Protein AF-A0A9Q9AQP6-F1 (afdb_monomer_lite)

Organism: NCBI:txid215465

Structure (mmCIF, N/CA/C/O backbone):
data_AF-A0A9Q9AQP6-F1
#
_entry.id   AF-A0A9Q9AQP6-F1
#
loop_
_atom_site.group_PDB
_atom_site.id
_atom_site.type_symbol
_atom_site.label_atom_id
_atom_site.label_alt_id
_atom_site.label_comp_id
_atom_site.label_asym_id
_atom_site.label_entity_id
_atom_site.label_seq_id
_atom_site.pdbx_PDB_ins_code
_atom_site.Cartn_x
_atom_site.Cartn_y
_atom_site.Cartn_z
_atom_site.occupancy
_atom_site.B_iso_or_equiv
_atom_site.auth_seq_id
_atom_site.auth_comp_id
_atom_site.auth_asym_id
_atom_site.auth_atom_id
_atom_site.pdbx_PDB_model_num
ATOM 1 N N . MET A 1 1 ? -49.540 11.304 -7.177 1.00 52.66 1 MET A N 1
ATOM 2 C CA . MET A 1 1 ? -48.610 10.583 -8.072 1.00 52.66 1 MET A CA 1
ATOM 3 C C . MET A 1 1 ? -47.293 10.446 -7.318 1.00 52.66 1 MET A C 1
ATOM 5 O O . MET A 1 1 ? -46.463 11.329 -7.439 1.00 52.66 1 MET A O 1
ATOM 9 N N . GLU A 1 2 ? -47.146 9.414 -6.481 1.00 51.09 2 GLU A N 1
ATOM 10 C CA . GLU A 1 2 ? -45.964 9.183 -5.613 1.00 51.09 2 GLU A CA 1
ATOM 11 C C . GLU A 1 2 ? -45.393 7.750 -5.758 1.00 51.09 2 GLU A C 1
ATOM 13 O O . GLU A 1 2 ? -44.645 7.280 -4.914 1.00 51.09 2 GLU A O 1
ATOM 18 N N . GLU A 1 3 ? -45.710 7.024 -6.837 1.00 56.78 3 GLU A N 1
ATOM 19 C CA . GLU A 1 3 ? -45.298 5.615 -6.998 1.00 56.78 3 GLU A CA 1
ATOM 20 C C . GLU A 1 3 ? -43.932 5.297 -7.666 1.00 56.78 3 GLU A C 1
ATOM 22 O O . GLU A 1 3 ? -43.540 4.131 -7.605 1.00 56.78 3 GLU A O 1
ATOM 27 N N . PRO A 1 4 ? -43.144 6.215 -8.272 1.00 70.62 4 PRO A N 1
ATOM 28 C CA . PRO A 1 4 ? -41.912 5.794 -8.954 1.00 70.62 4 PRO A CA 1
ATOM 29 C C . PRO A 1 4 ? -40.725 5.502 -8.014 1.00 70.62 4 PRO A C 1
ATOM 31 O O . PRO A 1 4 ? -39.784 4.822 -8.418 1.00 70.62 4 PRO A O 1
ATOM 34 N N . GLU A 1 5 ? -40.739 5.984 -6.767 1.00 66.44 5 GLU A N 1
ATOM 35 C CA . GLU A 1 5 ? -39.574 5.902 -5.868 1.00 66.44 5 GLU A CA 1
ATOM 36 C C . GLU A 1 5 ? -39.443 4.530 -5.177 1.00 66.44 5 GLU A C 1
ATOM 38 O O . GLU A 1 5 ? -38.342 4.003 -5.007 1.00 66.44 5 GLU A O 1
ATOM 43 N N . ALA A 1 6 ? -40.575 3.893 -4.860 1.00 68.56 6 ALA A N 1
ATOM 44 C CA . ALA A 1 6 ? -40.602 2.582 -4.211 1.00 68.56 6 ALA A CA 1
ATOM 45 C C . ALA A 1 6 ? -40.097 1.451 -5.128 1.00 68.56 6 ALA A C 1
ATOM 47 O O . ALA A 1 6 ? -39.422 0.529 -4.665 1.00 68.56 6 ALA A O 1
ATOM 48 N N . ALA A 1 7 ? -40.375 1.537 -6.434 1.00 71.00 7 ALA A N 1
ATOM 49 C CA . ALA A 1 7 ? -39.914 0.554 -7.414 1.00 71.00 7 ALA A CA 1
ATOM 50 C C . ALA A 1 7 ? -38.382 0.592 -7.582 1.00 71.00 7 ALA A C 1
ATOM 52 O O . ALA A 1 7 ? -37.727 -0.448 -7.535 1.00 71.00 7 ALA A O 1
ATOM 53 N N . ALA A 1 8 ? -37.794 1.792 -7.660 1.00 71.00 8 ALA A N 1
ATOM 54 C CA . ALA A 1 8 ? -36.345 1.962 -7.787 1.00 71.00 8 ALA A CA 1
ATOM 55 C C . ALA A 1 8 ? -35.573 1.447 -6.555 1.00 71.00 8 ALA A C 1
ATOM 57 O O . ALA A 1 8 ? -34.501 0.851 -6.689 1.00 71.00 8 ALA A O 1
ATOM 58 N N . ALA A 1 9 ? -36.128 1.629 -5.351 1.00 73.50 9 ALA A N 1
ATOM 59 C CA . ALA A 1 9 ? -35.540 1.105 -4.117 1.00 73.50 9 ALA A CA 1
ATOM 60 C C . ALA A 1 9 ? -35.555 -0.435 -4.068 1.00 73.50 9 ALA A C 1
ATOM 62 O O . ALA A 1 9 ? -34.599 -1.053 -3.589 1.00 73.50 9 ALA A O 1
ATOM 63 N N . SER A 1 10 ? -36.615 -1.061 -4.590 1.00 80.38 10 SER A N 1
ATOM 64 C CA . SER A 1 10 ? -36.744 -2.520 -4.653 1.00 80.38 10 SER A CA 1
ATOM 65 C C . SER A 1 10 ? -35.718 -3.147 -5.605 1.00 80.38 10 SER A C 1
ATOM 67 O O . SER A 1 10 ? -35.013 -4.086 -5.219 1.00 80.38 10 SER A O 1
ATOM 69 N N . ASP A 1 11 ? -35.548 -2.569 -6.796 1.00 81.25 11 ASP A N 1
ATOM 70 C CA . ASP A 1 11 ? -34.575 -3.040 -7.786 1.00 81.25 11 ASP A CA 1
ATOM 71 C C . ASP A 1 11 ? -33.130 -2.906 -7.283 1.00 81.25 11 ASP A C 1
ATOM 73 O O . ASP A 1 11 ? -32.318 -3.824 -7.442 1.00 81.25 11 ASP A O 1
ATOM 77 N N . ALA A 1 12 ? -32.810 -1.802 -6.597 1.00 74.75 12 ALA A N 1
ATOM 78 C CA . ALA A 1 12 ? -31.496 -1.595 -5.989 1.00 74.75 12 ALA A CA 1
ATOM 79 C C . ALA A 1 12 ? -31.192 -2.624 -4.886 1.00 74.75 12 ALA A C 1
ATOM 81 O O . ALA A 1 12 ? -30.077 -3.153 -4.817 1.00 74.75 12 ALA A O 1
ATOM 82 N N . ALA A 1 13 ? -32.178 -2.951 -4.044 1.00 78.00 13 ALA A N 1
ATOM 83 C CA . ALA A 1 13 ? -32.025 -3.955 -2.992 1.00 78.00 13 ALA A CA 1
ATOM 84 C C . ALA A 1 13 ? -31.809 -5.361 -3.576 1.00 78.00 13 ALA A C 1
ATOM 86 O O . ALA A 1 13 ? -30.936 -6.106 -3.117 1.00 78.00 13 ALA A O 1
ATOM 87 N N . HIS A 1 14 ? -32.557 -5.706 -4.625 1.00 78.88 14 HIS A N 1
ATOM 88 C CA . HIS A 1 14 ? -32.406 -6.975 -5.329 1.00 78.88 14 HIS A CA 1
ATOM 89 C C . HIS A 1 14 ? -31.035 -7.086 -6.016 1.00 78.88 14 HIS A C 1
ATOM 91 O O . HIS A 1 14 ? -30.345 -8.099 -5.871 1.00 78.88 14 HIS A O 1
ATOM 97 N N . TYR A 1 15 ? -30.579 -6.022 -6.679 1.00 75.44 15 TYR A N 1
ATOM 98 C CA . TYR A 1 15 ? -29.245 -5.966 -7.280 1.00 75.44 15 TYR A CA 1
ATOM 99 C C . TYR A 1 15 ? -28.125 -6.099 -6.233 1.00 75.44 15 TYR A C 1
ATOM 101 O O . TYR A 1 15 ? -27.165 -6.849 -6.432 1.00 75.44 15 TYR A O 1
ATOM 109 N N . ALA A 1 16 ? -28.260 -5.447 -5.074 1.00 74.06 16 ALA A N 1
ATOM 110 C CA . ALA A 1 16 ? -27.302 -5.573 -3.976 1.00 74.06 16 ALA A CA 1
ATOM 111 C C . ALA A 1 16 ? -27.225 -7.010 -3.425 1.00 74.06 16 ALA A C 1
ATOM 113 O O . ALA A 1 16 ? -26.133 -7.490 -3.104 1.00 74.06 16 ALA A O 1
ATOM 114 N N . LEU A 1 17 ? -28.356 -7.719 -3.346 1.00 78.38 17 LEU A N 1
ATOM 115 C CA . LEU A 1 17 ? -28.396 -9.132 -2.958 1.00 78.38 17 LEU A CA 1
ATOM 116 C C . LEU A 1 17 ? -27.698 -10.030 -3.986 1.00 78.38 17 LEU A C 1
ATOM 118 O O . LEU A 1 17 ? -26.893 -10.879 -3.597 1.00 78.38 17 LEU A O 1
ATOM 122 N N . GLN A 1 18 ? -27.937 -9.812 -5.281 1.00 79.38 18 GLN A N 1
ATOM 123 C CA . GLN A 1 18 ? -27.253 -10.555 -6.345 1.00 79.38 18 GLN A CA 1
ATOM 124 C C . GLN A 1 18 ? -25.739 -10.327 -6.321 1.00 79.38 18 GLN A C 1
ATOM 126 O O . GLN A 1 18 ? -24.971 -11.287 -6.397 1.00 79.38 18 GLN A O 1
ATOM 131 N N . LEU A 1 19 ? -25.295 -9.080 -6.138 1.00 74.62 19 LEU A N 1
ATOM 132 C CA . LEU A 1 19 ? -23.875 -8.758 -5.989 1.00 74.62 19 LEU A CA 1
ATOM 133 C C . LEU A 1 19 ? -23.252 -9.446 -4.772 1.00 74.62 19 LEU A C 1
ATOM 135 O O . LEU A 1 19 ? -22.126 -9.934 -4.861 1.00 74.62 19 LEU A O 1
ATOM 139 N N . ARG A 1 20 ? -23.962 -9.524 -3.639 1.00 75.19 20 ARG A N 1
ATOM 140 C CA . ARG A 1 20 ? -23.481 -10.270 -2.463 1.00 75.19 20 ARG A CA 1
ATOM 141 C C . ARG A 1 20 ? -23.330 -11.757 -2.764 1.00 75.19 20 ARG A C 1
ATOM 143 O O . ARG A 1 20 ? -22.279 -12.312 -2.455 1.00 75.19 20 ARG A O 1
ATOM 150 N N . ALA A 1 21 ? -24.322 -12.380 -3.396 1.00 77.56 21 ALA A N 1
ATOM 151 C CA . ALA A 1 21 ? -24.254 -13.793 -3.767 1.00 77.56 21 ALA A CA 1
ATOM 152 C C . ALA A 1 21 ? -23.078 -14.069 -4.721 1.00 77.56 21 ALA A C 1
ATOM 154 O O . ALA A 1 21 ? -22.285 -14.983 -4.494 1.00 77.56 21 ALA A O 1
ATOM 155 N N . LEU A 1 22 ? -22.897 -13.221 -5.738 1.00 76.75 22 LEU A N 1
ATOM 156 C CA . LEU A 1 22 ? -21.777 -13.328 -6.671 1.00 76.75 22 LEU A CA 1
ATOM 157 C C . LEU A 1 22 ? -20.429 -13.184 -5.950 1.00 76.75 22 LEU A C 1
ATOM 159 O O . LEU A 1 22 ? -19.545 -14.023 -6.118 1.00 76.75 22 LEU A O 1
ATOM 163 N N . ASN A 1 23 ? -20.291 -12.171 -5.093 1.00 73.88 23 ASN A N 1
ATOM 164 C CA . ASN A 1 23 ? -19.077 -11.927 -4.314 1.00 73.88 23 ASN A CA 1
ATOM 165 C C . ASN A 1 23 ? -18.742 -13.084 -3.361 1.00 73.88 23 ASN A C 1
ATOM 167 O O . ASN A 1 23 ? -17.568 -13.411 -3.192 1.00 73.88 23 ASN A O 1
ATOM 171 N N . GLN A 1 24 ? -19.747 -13.740 -2.778 1.00 76.44 24 GLN A N 1
ATOM 172 C CA . GLN A 1 24 ? -19.546 -14.944 -1.969 1.00 76.44 24 GLN A CA 1
ATOM 173 C C . GLN A 1 24 ? -19.021 -16.106 -2.816 1.00 76.44 24 GLN A C 1
ATOM 175 O O . GLN A 1 24 ? -18.116 -16.817 -2.391 1.00 76.44 24 GLN A O 1
ATOM 180 N N . THR A 1 25 ? -19.514 -16.293 -4.041 1.00 79.12 25 THR A N 1
ATOM 181 C CA . THR A 1 25 ? -18.989 -17.361 -4.909 1.00 79.12 25 THR A CA 1
ATOM 182 C C . THR A 1 25 ? -17.569 -17.076 -5.403 1.00 79.12 25 THR A C 1
ATOM 184 O O . THR A 1 25 ? -16.756 -17.998 -5.494 1.00 79.12 25 THR A O 1
ATOM 187 N N . SER A 1 26 ? -17.216 -15.817 -5.662 1.00 76.62 26 SER A N 1
ATOM 188 C CA . SER A 1 26 ? -15.937 -15.449 -6.279 1.00 76.62 26 SER A CA 1
ATOM 189 C C . SER A 1 26 ? -14.806 -15.197 -5.278 1.00 76.62 26 SER A C 1
ATOM 191 O O . SER A 1 26 ? -13.658 -15.515 -5.586 1.00 76.62 26 SER A O 1
ATOM 193 N N . SER A 1 27 ? -15.098 -14.689 -4.077 1.00 80.75 27 SER A N 1
ATOM 194 C CA . SER A 1 27 ? -14.083 -14.311 -3.087 1.00 80.75 27 SER A CA 1
ATOM 195 C C . SER A 1 27 ? -13.901 -15.382 -2.005 1.00 80.75 27 SER A C 1
ATOM 197 O O . SER A 1 27 ? -14.806 -15.585 -1.194 1.00 80.75 27 SER A O 1
ATOM 199 N N . PRO A 1 28 ? -12.722 -16.029 -1.907 1.00 84.50 28 PRO A N 1
ATOM 200 C CA . PRO A 1 28 ? -12.436 -16.998 -0.848 1.00 84.50 28 PRO A CA 1
ATOM 201 C C . PRO A 1 28 ? -12.613 -16.429 0.563 1.00 84.50 28 PRO A C 1
ATOM 203 O O . PRO A 1 28 ? -13.091 -17.138 1.443 1.00 84.50 28 PRO A O 1
ATOM 206 N N . LEU A 1 29 ? -12.291 -15.145 0.769 1.00 83.62 29 LEU A N 1
ATOM 207 C CA . LEU A 1 29 ? -12.461 -14.479 2.062 1.00 83.62 29 LEU A CA 1
ATOM 208 C C . LEU A 1 29 ? -13.943 -14.351 2.439 1.00 83.62 29 LEU A C 1
ATOM 210 O O . LEU A 1 29 ? -14.299 -14.587 3.588 1.00 83.62 29 LEU A O 1
ATOM 214 N N . LEU A 1 30 ? -14.816 -14.031 1.478 1.00 86.88 30 LEU A N 1
ATOM 215 C CA . LEU A 1 30 ? -16.257 -13.879 1.722 1.00 86.88 30 LEU A CA 1
ATOM 216 C C . LEU A 1 30 ? -16.998 -15.214 1.879 1.00 86.88 30 LEU A C 1
ATOM 218 O O . LEU A 1 30 ? -18.115 -15.218 2.392 1.00 86.88 30 LEU A O 1
ATOM 222 N N . ARG A 1 31 ? -16.384 -16.338 1.484 1.00 87.25 31 ARG A N 1
ATOM 223 C CA . ARG A 1 31 ? -16.912 -17.692 1.741 1.00 87.25 31 ARG A CA 1
ATOM 224 C C . ARG A 1 31 ? -16.729 -18.150 3.180 1.00 87.25 31 ARG A C 1
ATOM 226 O O . ARG A 1 31 ? -17.420 -19.071 3.604 1.00 87.25 31 ARG A O 1
ATOM 233 N N . LEU A 1 32 ? -15.770 -17.572 3.903 1.00 87.88 32 LEU A N 1
ATOM 234 C CA . LEU A 1 32 ? -15.547 -17.936 5.298 1.00 87.88 32 LEU A CA 1
ATOM 235 C C . LEU A 1 32 ? -16.785 -17.580 6.130 1.00 87.88 32 LEU A C 1
ATOM 237 O O . LEU A 1 32 ? -17.430 -16.585 5.815 1.00 87.88 32 LEU A O 1
ATOM 241 N N . PRO A 1 33 ? -17.117 -18.327 7.193 1.00 92.69 33 PRO A N 1
ATOM 242 C CA . PRO A 1 33 ? -18.084 -17.888 8.197 1.00 92.69 33 PRO A CA 1
ATOM 243 C C . PRO A 1 33 ? -17.748 -16.495 8.744 1.00 92.69 33 PRO A C 1
ATOM 245 O O . PRO A 1 33 ? -16.577 -16.099 8.766 1.00 92.69 33 PRO A O 1
ATOM 248 N N . ARG A 1 34 ? -18.772 -15.743 9.171 1.00 92.44 34 ARG A N 1
ATOM 249 C CA . ARG A 1 34 ? -18.603 -14.358 9.646 1.00 92.44 34 ARG A CA 1
ATOM 250 C C . ARG A 1 34 ? -17.612 -14.290 10.804 1.00 92.44 34 ARG A C 1
ATOM 252 O O . ARG A 1 34 ? -16.760 -13.418 10.815 1.00 92.44 34 ARG A O 1
ATOM 259 N N . GLU A 1 35 ? -17.667 -15.260 11.701 1.00 94.19 35 GLU A N 1
ATOM 260 C CA . GLU A 1 35 ? -16.842 -15.342 12.902 1.00 94.19 35 GLU A CA 1
ATOM 261 C C . GLU A 1 35 ? -15.349 -15.380 12.546 1.00 94.19 35 GLU A C 1
ATOM 263 O O . GLU A 1 35 ? -14.550 -14.638 13.110 1.00 94.19 35 GLU A O 1
ATOM 268 N N . LEU A 1 36 ? -14.974 -16.170 11.531 1.00 91.38 36 LEU A N 1
ATOM 269 C CA . LEU A 1 36 ? -13.588 -16.229 11.056 1.00 91.38 36 LEU A CA 1
ATOM 270 C C . LEU A 1 36 ? -13.165 -14.937 10.354 1.00 91.38 36 LEU A C 1
ATOM 272 O O . LEU A 1 36 ? -12.008 -14.531 10.457 1.00 91.38 36 LEU A O 1
ATOM 276 N N . ARG A 1 37 ? -14.080 -14.279 9.630 1.00 93.50 37 ARG A N 1
ATOM 277 C CA . ARG A 1 37 ? -13.782 -12.970 9.034 1.00 93.50 37 ARG A CA 1
ATOM 278 C C . ARG A 1 37 ? -13.559 -11.924 10.119 1.00 93.50 37 ARG A C 1
ATOM 280 O O . ARG A 1 37 ? -12.582 -11.190 10.024 1.00 93.50 37 ARG A O 1
ATOM 287 N N . ASP A 1 38 ? -14.388 -11.902 11.155 1.00 94.62 38 ASP A N 1
ATOM 288 C CA . ASP A 1 38 ? -14.270 -10.970 12.277 1.00 94.62 38 ASP A CA 1
ATOM 289 C C . ASP A 1 38 ? -12.948 -11.176 13.037 1.00 94.62 38 ASP A C 1
ATOM 291 O O . ASP A 1 38 ? -12.295 -10.197 13.408 1.00 94.62 38 ASP A O 1
ATOM 295 N N . GLU A 1 39 ? -12.488 -12.422 13.197 1.00 92.38 39 GLU A N 1
ATOM 296 C CA . GLU A 1 39 ? -11.155 -12.731 13.739 1.00 92.38 39 GLU A CA 1
ATOM 297 C C . GLU A 1 39 ? -10.027 -12.196 12.843 1.00 92.38 39 GLU A C 1
ATOM 299 O O . GLU A 1 39 ? -9.109 -11.530 13.331 1.00 92.38 39 GLU A O 1
ATOM 304 N N . ILE A 1 40 ? -10.107 -12.417 11.526 1.00 89.44 40 ILE A N 1
ATOM 305 C CA . ILE A 1 40 ? -9.125 -11.892 10.562 1.00 89.44 40 ILE A CA 1
ATOM 306 C C . ILE A 1 40 ? -9.091 -10.360 10.616 1.00 89.44 40 ILE A C 1
ATOM 308 O O . ILE A 1 40 ? -8.013 -9.768 10.724 1.00 89.44 40 ILE A O 1
ATOM 312 N N . MET A 1 41 ? -10.256 -9.709 10.578 1.00 93.44 41 MET A N 1
ATOM 313 C CA . MET A 1 41 ? -10.364 -8.251 10.652 1.00 93.44 41 MET A CA 1
ATOM 314 C C . MET A 1 41 ? -9.860 -7.724 11.985 1.00 93.44 41 MET A C 1
ATOM 316 O O . MET A 1 41 ? -9.163 -6.715 12.016 1.00 93.44 41 MET A O 1
ATOM 320 N N . THR A 1 42 ? -10.135 -8.431 13.077 1.00 92.88 42 THR A N 1
ATOM 321 C CA . THR A 1 42 ? -9.594 -8.113 14.397 1.00 92.88 42 THR A CA 1
ATOM 322 C C . THR A 1 42 ? -8.071 -8.116 14.380 1.00 92.88 42 THR A C 1
ATOM 324 O O . THR A 1 42 ? -7.477 -7.131 14.810 1.00 92.88 42 THR A O 1
ATOM 327 N N . CYS A 1 43 ? -7.428 -9.139 13.814 1.00 86.12 43 CYS A N 1
ATOM 328 C CA . CYS A 1 43 ? -5.970 -9.162 13.686 1.00 86.12 43 CYS A CA 1
ATOM 329 C C . CYS A 1 43 ? -5.435 -7.994 12.839 1.00 86.12 43 CYS A C 1
ATOM 331 O O . CYS A 1 43 ? -4.441 -7.367 13.212 1.00 86.12 43 CYS A O 1
ATOM 333 N N . VAL A 1 44 ? -6.100 -7.668 11.723 1.00 86.62 44 VAL A N 1
ATOM 334 C CA . VAL A 1 44 ? -5.728 -6.522 10.873 1.00 86.62 44 VAL A CA 1
ATOM 335 C C . VAL A 1 44 ? -5.844 -5.214 11.655 1.00 86.62 44 VAL A C 1
ATOM 337 O O . VAL A 1 44 ? -4.901 -4.424 11.679 1.00 86.62 44 VAL A O 1
ATOM 340 N N . VAL A 1 45 ? -6.965 -4.995 12.341 1.00 89.00 45 VAL A N 1
ATOM 341 C CA . VAL A 1 45 ? -7.216 -3.794 13.143 1.00 89.00 45 VAL A CA 1
ATOM 342 C C . VAL A 1 45 ? -6.220 -3.696 14.296 1.00 89.00 45 VAL A C 1
ATOM 344 O O . VAL A 1 45 ? -5.664 -2.624 14.527 1.00 89.00 45 VAL A O 1
ATOM 347 N N . ASP A 1 46 ? -5.940 -4.785 15.005 1.00 87.62 46 ASP A N 1
ATOM 348 C CA . ASP A 1 46 ? -5.032 -4.788 16.156 1.00 87.62 46 ASP A CA 1
ATOM 349 C C . ASP A 1 46 ? -3.580 -4.475 15.759 1.00 87.62 46 ASP A C 1
ATOM 351 O O . ASP A 1 46 ? -2.858 -3.869 16.547 1.00 87.62 46 ASP A O 1
ATOM 355 N N . SER A 1 47 ? -3.183 -4.769 14.516 1.00 83.12 47 SER A N 1
ATOM 356 C CA . SER A 1 47 ? -1.864 -4.398 13.979 1.00 83.12 47 SER A CA 1
ATOM 357 C C . SER A 1 47 ? -1.687 -2.895 13.710 1.00 83.12 47 SER A C 1
ATOM 359 O O . SER A 1 47 ? -0.560 -2.412 13.596 1.00 83.12 47 SER A O 1
ATOM 361 N N . LEU A 1 48 ? -2.785 -2.137 13.618 1.00 82.31 48 LEU A N 1
ATOM 362 C CA . LEU A 1 48 ? -2.751 -0.690 13.401 1.00 82.31 48 LEU A CA 1
ATOM 363 C C . LEU A 1 48 ? -2.493 0.065 14.714 1.00 82.31 48 LEU A C 1
ATOM 365 O O . LEU A 1 48 ? -2.897 -0.400 15.785 1.00 82.31 48 LEU A O 1
ATOM 369 N N . PRO A 1 49 ? -1.903 1.273 14.668 1.00 81.56 49 PRO A N 1
ATOM 370 C CA . PRO A 1 49 ? -1.727 2.086 15.867 1.00 81.56 49 PRO A CA 1
ATOM 371 C C . PRO A 1 49 ? -3.073 2.348 16.572 1.00 81.56 49 PRO A C 1
ATOM 373 O O . PRO A 1 49 ? -4.116 2.426 15.918 1.00 81.56 49 PRO A O 1
ATOM 376 N N . PRO A 1 50 ? -3.094 2.476 17.913 1.00 78.19 50 PRO A N 1
ATOM 377 C CA . PRO A 1 50 ? -4.331 2.665 18.681 1.00 78.19 50 PRO A CA 1
ATOM 378 C C . PRO A 1 50 ? -5.028 3.996 18.367 1.00 78.19 50 PRO A C 1
ATOM 380 O O . PRO A 1 50 ? -6.248 4.113 18.507 1.00 78.19 50 PRO A O 1
ATOM 383 N N . LYS A 1 51 ? -4.253 4.991 17.928 1.00 80.56 51 LYS A N 1
ATOM 384 C CA . LYS A 1 51 ? -4.730 6.286 17.455 1.00 80.56 51 LYS A CA 1
ATOM 385 C C . LYS A 1 51 ? -4.493 6.381 15.956 1.00 80.56 51 LYS A C 1
ATOM 387 O O . LYS A 1 51 ? -3.376 6.164 15.493 1.00 80.56 51 LYS A O 1
ATOM 392 N N . VAL A 1 52 ? -5.533 6.728 15.214 1.00 75.81 52 VAL A N 1
ATOM 393 C CA . VAL A 1 52 ? -5.498 6.795 13.752 1.00 75.81 52 VAL A CA 1
ATOM 394 C C . VAL A 1 52 ? -5.924 8.175 13.287 1.00 75.81 52 VAL A C 1
ATOM 396 O O . VAL A 1 52 ? -6.947 8.704 13.713 1.00 75.81 52 VAL A O 1
ATOM 399 N N . ILE A 1 53 ? -5.140 8.762 12.391 1.00 73.88 53 ILE A N 1
ATOM 400 C CA . ILE A 1 53 ? -5.517 9.993 11.696 1.00 73.88 53 ILE A CA 1
ATOM 401 C C . ILE A 1 53 ? -6.318 9.578 10.462 1.00 73.88 53 ILE A C 1
ATOM 403 O O . ILE A 1 53 ? -5.772 9.005 9.516 1.00 73.88 53 ILE A O 1
ATOM 407 N N . VAL A 1 54 ? -7.623 9.827 10.471 1.00 64.19 54 VAL A N 1
ATOM 408 C CA . VAL A 1 54 ? -8.497 9.517 9.329 1.00 64.19 54 VAL A CA 1
ATOM 409 C C . VAL A 1 54 ? -8.405 10.671 8.319 1.00 64.19 54 VAL A C 1
ATOM 411 O O . VAL A 1 54 ? -8.404 11.829 8.736 1.00 64.19 54 VAL A O 1
ATOM 414 N N . PRO A 1 55 ? -8.298 10.404 6.999 1.00 61.16 55 PRO A N 1
ATOM 415 C CA . PRO A 1 55 ? -8.442 9.105 6.325 1.00 61.16 55 PRO A CA 1
ATOM 416 C C . PRO A 1 55 ? -7.151 8.294 6.142 1.00 61.16 55 PRO A C 1
ATOM 418 O O . PRO A 1 55 ? -7.212 7.181 5.624 1.00 61.16 55 PRO A O 1
ATOM 421 N N . ARG A 1 56 ? -5.993 8.827 6.550 1.00 66.12 56 ARG A N 1
ATOM 422 C CA . ARG A 1 56 ? -4.674 8.287 6.173 1.00 66.12 56 ARG A CA 1
ATOM 423 C C . ARG A 1 56 ? -4.422 6.847 6.629 1.00 66.12 56 ARG A C 1
ATOM 425 O O . ARG A 1 56 ? -3.697 6.139 5.946 1.00 66.12 56 ARG A O 1
ATOM 432 N N . TYR A 1 57 ? -5.020 6.417 7.739 1.00 70.62 57 TYR A N 1
ATOM 433 C CA . TYR A 1 57 ? -4.754 5.105 8.346 1.00 70.62 57 TYR A CA 1
ATOM 434 C C . TYR A 1 57 ? -5.999 4.212 8.434 1.00 70.62 57 TYR A C 1
ATOM 436 O O . TYR A 1 57 ? -6.244 3.577 9.460 1.00 70.62 57 TYR A O 1
ATOM 444 N N . SER A 1 58 ? -6.812 4.183 7.374 1.00 78.25 58 SER A N 1
ATOM 445 C CA . SER A 1 58 ? -7.901 3.204 7.271 1.00 78.25 58 SER A CA 1
ATOM 446 C C . SER A 1 58 ? -7.352 1.848 6.803 1.00 78.25 58 SER A C 1
ATOM 448 O O . SER A 1 58 ? -6.571 1.819 5.850 1.00 78.25 58 SER A O 1
ATOM 450 N N . PRO A 1 59 ? -7.721 0.721 7.441 1.00 83.19 59 PRO A N 1
ATOM 451 C CA . PRO A 1 59 ? -7.389 -0.590 6.901 1.00 83.19 59 PRO A CA 1
ATOM 452 C C . PRO A 1 59 ? -8.010 -0.739 5.512 1.00 83.19 59 PRO A C 1
ATOM 454 O O . PRO A 1 59 ? -9.143 -0.311 5.277 1.00 83.19 59 PRO A O 1
ATOM 457 N N . ALA A 1 60 ? -7.286 -1.392 4.606 1.00 80.81 60 ALA A N 1
ATOM 458 C CA . ALA A 1 60 ? -7.731 -1.616 3.235 1.00 80.81 60 ALA A CA 1
ATOM 459 C C . ALA A 1 60 ? -9.100 -2.298 3.157 1.00 80.81 60 ALA A C 1
ATOM 461 O O . ALA A 1 60 ? -9.882 -2.038 2.250 1.00 80.81 60 ALA A O 1
ATOM 462 N N . THR A 1 61 ? -9.444 -3.109 4.155 1.00 84.75 61 THR A N 1
ATOM 463 C CA . THR A 1 61 ? -10.722 -3.820 4.238 1.00 84.75 61 THR A CA 1
ATOM 464 C C . THR A 1 61 ? -11.935 -2.886 4.331 1.00 84.75 61 THR A C 1
ATOM 466 O O . THR A 1 61 ? -13.017 -3.282 3.904 1.00 84.75 61 THR A O 1
ATOM 469 N N . LEU A 1 62 ? -11.762 -1.616 4.735 1.00 87.94 62 LEU A N 1
ATOM 470 C CA . LEU A 1 62 ? -12.794 -0.571 4.609 1.00 87.94 62 LEU A CA 1
ATOM 471 C C . LEU A 1 62 ? -13.003 -0.079 3.166 1.00 87.94 62 LEU A C 1
ATOM 473 O O . LEU A 1 62 ? -14.031 0.523 2.846 1.00 87.94 62 LEU A O 1
ATOM 477 N N . GLN A 1 63 ? -12.045 -0.323 2.278 1.00 82.62 63 GLN A N 1
ATOM 478 C CA . GLN A 1 63 ? -12.031 0.180 0.904 1.00 82.62 63 GLN A CA 1
ATOM 479 C C . GLN A 1 63 ? -12.378 -0.902 -0.132 1.00 82.62 63 GLN A C 1
ATOM 481 O O . GLN A 1 63 ? -12.852 -0.553 -1.209 1.00 82.62 63 GLN A O 1
ATOM 486 N N . VAL A 1 64 ? -12.221 -2.193 0.197 1.00 79.81 64 VAL A N 1
ATOM 487 C CA . VAL A 1 64 ? -12.377 -3.316 -0.755 1.00 79.81 64 VAL A CA 1
ATOM 488 C C . VAL A 1 64 ? -13.796 -3.445 -1.315 1.00 79.81 64 VAL A C 1
ATOM 490 O O . VAL A 1 64 ? -14.006 -3.356 -2.521 1.00 79.81 64 VAL A O 1
ATOM 493 N N . CYS A 1 65 ? -14.786 -3.717 -0.464 1.00 83.75 65 CYS A N 1
ATOM 494 C CA . CYS A 1 65 ? -16.167 -3.915 -0.898 1.00 83.75 65 CYS A CA 1
ATOM 495 C C . CYS A 1 65 ? -17.142 -3.555 0.220 1.00 83.75 65 CYS A C 1
ATOM 497 O O . CYS A 1 65 ? -16.759 -3.476 1.384 1.00 83.75 65 CYS A O 1
ATOM 499 N N . HIS A 1 66 ? -18.415 -3.370 -0.132 1.00 81.69 66 HIS A N 1
ATOM 500 C CA . HIS A 1 66 ? -19.442 -2.977 0.831 1.00 81.69 66 HIS A CA 1
ATOM 501 C C . HIS A 1 66 ? -19.533 -3.945 2.019 1.00 81.69 66 HIS A C 1
ATOM 503 O O . HIS A 1 66 ? -19.644 -3.499 3.150 1.00 81.69 66 HIS A O 1
ATOM 509 N N . GLN A 1 67 ? -19.480 -5.263 1.797 1.00 87.06 67 GLN A N 1
ATOM 510 C CA . GLN A 1 67 ? -19.630 -6.222 2.895 1.00 87.06 67 GLN A CA 1
ATOM 511 C C . GLN A 1 67 ? -18.472 -6.131 3.900 1.00 87.06 67 GLN A C 1
ATOM 513 O O . GLN A 1 67 ? -18.714 -5.960 5.090 1.00 87.06 67 GLN A O 1
ATOM 518 N N . LEU A 1 68 ? -17.223 -6.199 3.423 1.00 89.00 68 LEU A N 1
ATOM 519 C CA . LEU A 1 68 ? -16.057 -6.103 4.305 1.00 89.00 68 LEU A CA 1
ATOM 520 C C . LEU A 1 68 ? -15.946 -4.728 4.958 1.00 89.00 68 LEU A C 1
ATOM 522 O O . LEU A 1 68 ? -15.455 -4.640 6.079 1.00 89.00 68 LEU A O 1
ATOM 526 N N . ARG A 1 69 ? -16.411 -3.675 4.279 1.00 90.31 69 ARG A N 1
ATOM 527 C CA . ARG A 1 69 ? -16.464 -2.329 4.841 1.00 90.31 69 ARG A CA 1
ATOM 528 C C . ARG A 1 69 ? -17.357 -2.280 6.070 1.00 90.31 69 ARG A C 1
ATOM 530 O O . ARG A 1 69 ? -16.883 -1.821 7.099 1.00 90.31 69 ARG A O 1
ATOM 537 N N . GLU A 1 70 ? -18.586 -2.782 5.982 1.00 92.12 70 GLU A N 1
ATOM 538 C CA . GLU A 1 70 ? -19.504 -2.796 7.129 1.00 92.12 70 GLU A CA 1
ATOM 539 C C . GLU A 1 70 ? -18.954 -3.640 8.285 1.00 92.12 70 GLU A C 1
ATOM 541 O O . GLU A 1 70 ? -18.893 -3.166 9.417 1.00 92.12 70 GLU A O 1
ATOM 546 N N . GLU A 1 71 ? -18.480 -4.856 7.991 1.00 93.69 71 GLU A N 1
ATOM 547 C CA . GLU A 1 71 ? -17.928 -5.774 9.000 1.00 9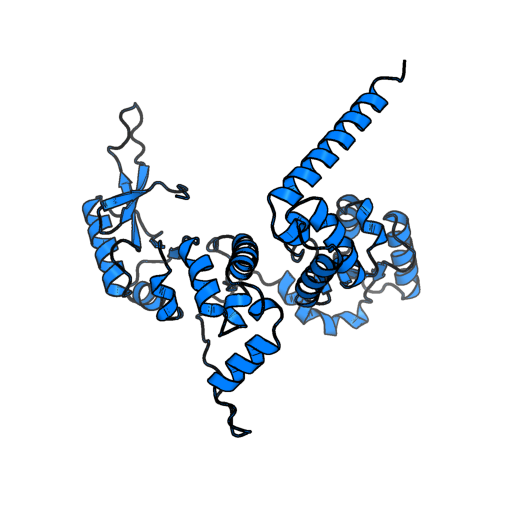3.69 71 GLU A CA 1
ATOM 548 C C . GLU A 1 71 ? -16.666 -5.193 9.671 1.00 93.69 71 GLU A C 1
ATOM 550 O O . GLU A 1 71 ? -16.520 -5.217 10.892 1.00 93.69 71 GLU A O 1
ATOM 555 N N . THR A 1 72 ? -15.762 -4.592 8.890 1.00 94.25 72 THR A N 1
ATOM 556 C CA . THR A 1 72 ? -14.542 -3.971 9.428 1.00 94.25 72 THR A CA 1
ATOM 557 C C . THR A 1 72 ? -14.852 -2.691 10.199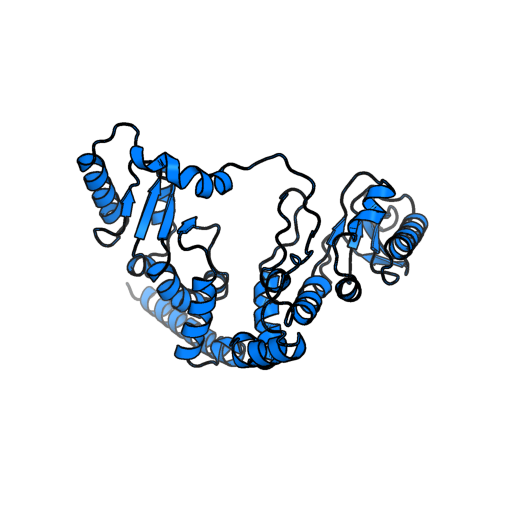 1.00 94.25 72 THR A C 1
ATOM 559 O O . THR A 1 72 ? -14.192 -2.429 11.202 1.00 94.25 72 THR A O 1
ATOM 562 N N . ALA A 1 73 ? -15.806 -1.871 9.744 1.00 93.88 73 ALA A N 1
ATOM 563 C CA . ALA A 1 73 ? -16.118 -0.583 10.363 1.00 93.88 73 ALA A CA 1
ATOM 564 C C . ALA A 1 73 ? -16.546 -0.755 11.821 1.00 93.88 73 ALA A C 1
ATOM 566 O O . ALA A 1 73 ? -16.046 -0.037 12.689 1.00 93.88 73 ALA A O 1
ATOM 567 N N . GLU A 1 74 ? -17.395 -1.746 12.090 1.00 95.38 74 GLU A N 1
ATOM 568 C CA . GLU A 1 74 ? -17.836 -2.093 13.441 1.00 95.38 74 GLU A CA 1
ATOM 569 C C . GLU A 1 74 ? -16.639 -2.384 14.363 1.00 95.38 74 GLU A C 1
ATOM 571 O O . GLU A 1 74 ? -16.500 -1.772 15.423 1.00 95.38 74 GLU A O 1
ATOM 576 N N . ILE A 1 75 ? -15.712 -3.240 13.926 1.00 95.62 75 ILE A N 1
ATOM 577 C CA . ILE A 1 75 ? -14.540 -3.648 14.716 1.00 95.62 75 ILE A CA 1
ATOM 578 C C . ILE A 1 75 ? -13.534 -2.496 14.861 1.00 95.62 75 ILE A C 1
ATOM 580 O O . ILE A 1 75 ? -13.004 -2.238 15.946 1.00 95.62 75 ILE A O 1
ATOM 584 N N . PHE A 1 76 ? -13.251 -1.795 13.763 1.00 94.44 76 PHE A N 1
ATOM 585 C CA . PHE A 1 76 ? -12.235 -0.750 13.700 1.00 94.44 76 PHE A CA 1
ATOM 586 C C . PHE A 1 76 ? -12.618 0.464 14.544 1.00 94.44 76 PHE A C 1
ATOM 588 O O . PHE A 1 76 ? -11.833 0.881 15.398 1.00 94.44 76 PHE A O 1
ATOM 595 N N . TYR A 1 77 ? -13.818 1.016 14.350 1.00 93.75 77 TYR A N 1
ATOM 596 C CA . TYR A 1 77 ? -14.248 2.223 15.061 1.00 93.75 77 TYR A CA 1
ATOM 597 C C . TYR A 1 77 ? -14.587 1.960 16.533 1.00 93.75 77 TYR A C 1
ATOM 599 O O . TYR A 1 77 ? -14.454 2.873 17.353 1.00 93.75 77 TYR A O 1
ATOM 607 N N . ALA A 1 78 ? -14.924 0.716 16.892 1.00 92.75 78 ALA A N 1
ATOM 608 C CA . ALA A 1 78 ? -15.079 0.322 18.288 1.00 92.75 78 ALA A CA 1
ATOM 609 C C . ALA A 1 78 ? -13.744 0.293 19.051 1.00 92.75 78 ALA A C 1
ATOM 611 O O . ALA A 1 78 ? -13.712 0.614 20.240 1.00 92.75 78 ALA A O 1
ATOM 612 N N . LYS A 1 79 ? -12.644 -0.087 18.386 1.00 92.56 79 LYS A N 1
ATOM 613 C CA . LYS A 1 79 ? -11.326 -0.266 19.021 1.00 92.56 79 LYS A CA 1
ATOM 614 C C . LYS A 1 79 ? -10.397 0.939 18.904 1.00 92.56 79 LYS A C 1
ATOM 616 O O . LYS A 1 79 ? -9.543 1.133 19.771 1.00 92.56 79 LYS A O 1
ATOM 621 N N . LYS A 1 80 ? -10.480 1.710 17.820 1.00 90.94 80 LYS A N 1
ATOM 622 C CA . LYS A 1 80 ? -9.495 2.756 17.506 1.00 90.94 80 LYS A CA 1
ATOM 623 C C . LYS A 1 80 ? -9.989 4.142 17.884 1.00 90.94 80 LYS A C 1
ATOM 625 O O . LYS A 1 80 ? -11.153 4.484 17.715 1.00 90.94 80 LYS A O 1
ATOM 630 N N . THR A 1 81 ? -9.062 4.966 18.367 1.00 88.81 81 THR A N 1
ATOM 631 C CA . THR A 1 81 ? -9.317 6.388 18.609 1.00 88.81 81 THR A CA 1
ATOM 632 C C . THR A 1 81 ? -9.053 7.172 17.333 1.00 88.81 81 THR A C 1
ATOM 634 O O . THR A 1 81 ? -7.926 7.178 16.832 1.00 88.81 81 THR A O 1
ATOM 637 N N . VAL A 1 82 ? -10.068 7.864 16.824 1.00 88.88 82 VAL A N 1
ATOM 638 C CA . VAL A 1 82 ? -9.916 8.720 15.645 1.00 88.88 82 VAL A CA 1
ATOM 639 C C . VAL A 1 82 ? -9.352 10.070 16.069 1.00 88.88 82 VAL A C 1
ATOM 641 O O . VAL A 1 82 ? -9.945 10.763 16.888 1.00 88.88 82 VAL A O 1
ATOM 644 N N . LEU A 1 83 ? -8.210 10.458 15.513 1.00 87.31 83 LEU A N 1
ATOM 645 C CA . LEU A 1 83 ? -7.643 11.792 15.678 1.00 87.31 83 LEU A CA 1
ATOM 646 C C . LEU A 1 83 ? -8.148 12.699 14.559 1.00 87.31 83 LEU A C 1
ATOM 648 O O . LEU A 1 83 ? -7.989 12.380 13.379 1.00 87.31 83 LEU A O 1
ATOM 652 N N . CYS A 1 84 ? -8.721 13.838 14.933 1.00 85.75 84 CYS A N 1
ATOM 653 C CA . CYS A 1 84 ? -9.220 14.837 13.999 1.00 85.75 84 CYS A CA 1
ATOM 654 C C . CYS A 1 84 ? -8.658 16.217 14.334 1.00 85.75 84 CYS A C 1
ATOM 656 O O . CYS A 1 84 ? -8.643 16.634 15.494 1.00 85.75 84 CYS A O 1
ATOM 658 N N . LEU A 1 85 ? -8.239 16.965 13.311 1.00 84.44 85 LEU A N 1
ATOM 659 C CA . LEU A 1 85 ? -7.882 18.365 13.502 1.00 84.44 85 LEU A CA 1
ATOM 660 C C . LEU A 1 85 ? -9.149 19.199 13.737 1.00 84.44 85 LEU A C 1
ATOM 662 O O . LEU A 1 85 ? -10.176 18.973 13.099 1.00 84.44 85 LEU A O 1
ATOM 666 N N . ARG A 1 86 ? -9.091 20.187 14.630 1.00 83.38 86 ARG A N 1
ATOM 667 C CA . ARG A 1 86 ? -10.228 21.038 15.011 1.00 83.38 86 ARG A CA 1
ATOM 668 C C . ARG A 1 86 ? -10.789 21.817 13.828 1.00 83.38 86 ARG A C 1
ATOM 670 O O . ARG A 1 86 ? -11.996 21.941 13.692 1.00 83.38 86 ARG A O 1
ATOM 677 N N . ASN A 1 87 ? -9.926 22.315 12.950 1.00 82.50 87 ASN A N 1
ATOM 678 C CA . ASN A 1 87 ? -10.345 22.982 11.715 1.00 82.50 87 ASN A CA 1
ATOM 679 C C . ASN A 1 87 ? -10.914 22.011 10.661 1.00 82.50 87 ASN A C 1
ATOM 681 O O . ASN A 1 87 ? -11.456 22.463 9.658 1.00 82.50 87 ASN A O 1
ATOM 685 N N . GLN A 1 88 ? -10.802 20.698 10.880 1.00 84.88 88 GLN A N 1
ATOM 686 C CA . GLN A 1 88 ? -11.310 19.654 9.993 1.00 84.88 88 GLN A CA 1
ATOM 687 C C . GLN A 1 88 ? -12.487 18.875 10.590 1.00 84.88 88 GLN A C 1
ATOM 689 O O . GLN A 1 88 ? -13.060 18.062 9.873 1.00 84.88 88 GLN A O 1
ATOM 694 N N . SER A 1 89 ? -12.899 19.112 11.842 1.00 85.38 89 SER A N 1
ATOM 695 C CA . SER A 1 89 ? -13.939 18.306 12.510 1.00 85.38 89 SER A CA 1
ATOM 696 C C . SER A 1 89 ? -15.272 18.323 11.768 1.00 85.38 89 SER A C 1
ATOM 698 O O . SER A 1 89 ? -15.841 17.268 11.497 1.00 85.38 89 SER A O 1
ATOM 700 N N . THR A 1 90 ? -15.720 19.495 11.317 1.00 84.06 90 THR A N 1
ATOM 701 C CA . THR A 1 90 ? -16.955 19.627 10.530 1.00 84.06 90 THR A CA 1
ATOM 702 C C . THR A 1 90 ? -16.857 18.920 9.177 1.00 84.06 90 THR A C 1
ATOM 704 O O . THR A 1 90 ? -17.806 18.274 8.728 1.00 84.06 90 THR A O 1
ATOM 707 N N . GLN A 1 91 ? -15.699 19.005 8.517 1.00 84.88 91 GLN A N 1
ATOM 708 C CA . GLN A 1 91 ? -15.471 18.311 7.248 1.00 84.88 91 GLN A CA 1
ATOM 709 C C . GLN A 1 91 ? -15.412 16.793 7.448 1.00 84.88 91 GLN A C 1
ATOM 711 O O . GLN A 1 91 ? -15.962 16.043 6.646 1.00 84.88 91 GLN A O 1
ATOM 716 N N . PHE A 1 92 ? -14.768 16.341 8.520 1.00 84.56 92 PHE A N 1
ATOM 717 C CA . PHE A 1 92 ? -14.721 14.941 8.904 1.00 84.56 92 PHE A CA 1
ATOM 718 C C . PHE A 1 92 ? -16.138 14.412 9.141 1.00 84.56 92 PHE A C 1
ATOM 720 O O . PHE A 1 9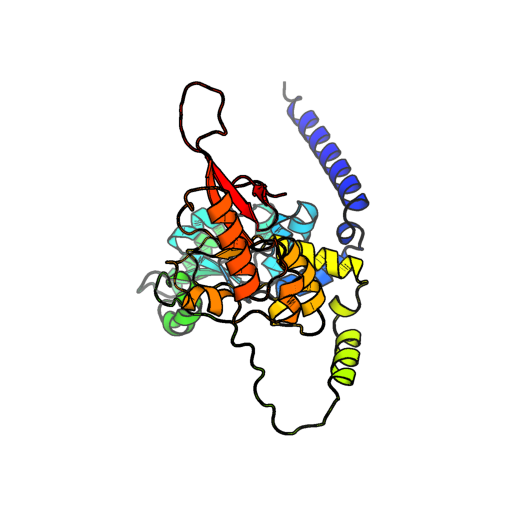2 ? -16.546 13.461 8.485 1.00 84.56 92 PHE A O 1
ATOM 727 N N . ALA A 1 93 ? -16.930 15.077 9.980 1.00 84.88 93 ALA A N 1
ATOM 728 C CA . ALA A 1 93 ? -18.272 14.630 10.342 1.00 84.88 93 ALA A CA 1
ATOM 729 C C . ALA A 1 93 ? -19.287 14.626 9.189 1.00 84.88 93 ALA A C 1
ATOM 731 O O . ALA A 1 93 ? -20.230 13.832 9.212 1.00 84.88 93 ALA A O 1
ATOM 732 N N . SER A 1 94 ? -19.111 15.512 8.204 1.00 83.81 94 SER A N 1
ATOM 733 C CA . SER A 1 94 ? -19.955 15.568 7.001 1.00 83.81 94 SER A CA 1
ATOM 734 C C . SER A 1 94 ? -19.573 14.526 5.951 1.00 83.81 94 SER A C 1
ATOM 736 O O . SER A 1 94 ? -20.431 14.094 5.189 1.00 83.81 94 SER A O 1
ATOM 738 N N . ARG A 1 95 ? -18.302 14.111 5.905 1.00 85.44 95 ARG A N 1
ATOM 739 C CA . ARG A 1 95 ? -17.817 13.068 4.986 1.00 85.44 95 ARG A CA 1
ATOM 740 C C . ARG A 1 95 ? -17.874 11.664 5.572 1.00 85.44 95 ARG A C 1
ATOM 742 O O . ARG A 1 95 ? -17.770 10.701 4.820 1.00 85.44 95 ARG A O 1
ATOM 749 N N . PHE A 1 96 ? -17.965 11.550 6.892 1.00 87.56 96 PHE A N 1
ATOM 750 C CA . PHE A 1 96 ? -18.039 10.266 7.564 1.00 87.56 96 PHE A CA 1
ATOM 751 C C . PHE A 1 96 ? -19.364 9.581 7.241 1.00 87.56 96 PHE A C 1
ATOM 753 O O . PHE A 1 96 ? -20.417 10.217 7.306 1.00 87.56 96 PHE A O 1
ATOM 760 N N . ASP A 1 97 ? -19.298 8.291 6.917 1.00 88.38 97 ASP A N 1
ATOM 761 C CA . ASP A 1 97 ? -20.480 7.506 6.582 1.00 88.38 97 ASP A CA 1
ATOM 762 C C . ASP A 1 97 ? -21.479 7.545 7.755 1.00 88.38 97 ASP A C 1
ATOM 764 O O . ASP A 1 97 ? -21.126 7.140 8.872 1.00 88.38 97 ASP A O 1
ATOM 768 N N . PRO A 1 98 ? -22.714 8.043 7.548 1.00 89.69 98 PRO A N 1
ATOM 769 C CA . PRO A 1 98 ? -23.724 8.088 8.596 1.00 89.69 98 PRO A CA 1
ATOM 770 C C . PRO A 1 98 ? -23.973 6.726 9.252 1.00 89.69 98 PRO A C 1
ATOM 772 O O . PRO A 1 98 ? -24.180 6.677 10.465 1.00 89.69 98 PRO A O 1
ATOM 775 N N . ALA A 1 99 ? -23.890 5.626 8.495 1.00 90.19 99 ALA A N 1
ATOM 776 C CA . ALA A 1 99 ? -24.120 4.276 9.006 1.00 90.19 99 ALA A CA 1
ATOM 777 C C . ALA A 1 99 ? -23.030 3.818 9.986 1.00 90.19 99 ALA A C 1
ATOM 779 O O . ALA A 1 99 ? -23.288 2.986 10.858 1.00 90.19 99 ALA A O 1
ATOM 780 N N . HIS A 1 100 ? -21.818 4.375 9.886 1.00 92.75 100 HIS A N 1
ATOM 781 C CA . HIS A 1 100 ? -20.688 3.997 10.742 1.00 92.75 100 HIS A CA 1
ATOM 782 C C . HIS A 1 100 ? -20.561 4.874 11.986 1.00 92.75 100 HIS A C 1
ATOM 784 O O . HIS A 1 100 ? -19.808 4.527 12.897 1.00 92.75 100 HIS A O 1
ATOM 790 N N . LYS A 1 101 ? -21.285 6.002 12.067 1.00 91.56 101 LYS A N 1
ATOM 791 C CA . LYS A 1 101 ? -21.205 6.933 13.210 1.00 91.56 101 LYS A CA 1
ATOM 792 C C . LYS A 1 101 ? -21.522 6.258 14.541 1.00 91.56 101 LYS A C 1
ATOM 794 O O . LYS A 1 101 ? -20.885 6.561 15.543 1.00 91.56 101 LYS A O 1
ATOM 799 N N . GLN A 1 102 ? -22.446 5.300 14.533 1.00 92.50 102 GLN A N 1
ATOM 800 C CA . GLN A 1 102 ? -22.828 4.512 15.709 1.00 92.50 102 GLN A CA 1
ATOM 801 C C . GLN A 1 102 ? -21.687 3.661 16.293 1.00 92.50 102 GLN A C 1
ATOM 803 O O . GLN A 1 102 ? -21.730 3.299 17.470 1.00 92.50 102 GLN A O 1
ATOM 808 N N . TYR A 1 103 ? -20.663 3.343 15.495 1.00 93.38 103 TYR A N 1
ATOM 809 C CA . TYR A 1 103 ? -19.521 2.541 15.935 1.00 93.38 103 TYR A CA 1
ATOM 810 C C . TYR A 1 103 ? -18.400 3.390 16.536 1.00 93.38 103 TYR A C 1
ATOM 812 O O . TYR A 1 103 ? -17.538 2.850 17.227 1.00 93.38 103 TYR A O 1
ATOM 820 N N . LEU A 1 104 ? -18.397 4.708 16.303 1.00 92.12 104 LEU A N 1
ATOM 821 C CA . LEU A 1 104 ? -17.389 5.606 16.860 1.00 92.12 104 LEU A CA 1
ATOM 822 C C . LEU A 1 104 ? -17.537 5.667 18.380 1.00 92.12 104 LEU A C 1
ATOM 824 O O . LEU A 1 104 ? -18.549 6.121 18.906 1.00 92.12 104 LEU A O 1
ATOM 828 N N . ARG A 1 105 ? -16.499 5.220 19.092 1.00 92.56 105 ARG A N 1
ATOM 829 C CA . ARG A 1 105 ? -16.443 5.305 20.561 1.00 92.56 105 ARG A CA 1
ATOM 830 C C . ARG A 1 105 ? -15.622 6.478 21.061 1.00 92.56 105 ARG A C 1
ATOM 832 O O . ARG A 1 105 ? -15.875 6.973 22.154 1.00 92.56 105 ARG A O 1
ATOM 839 N N . LYS A 1 106 ? -14.615 6.899 20.291 1.00 91.69 106 LYS A N 1
ATOM 840 C CA . LYS A 1 106 ? -13.696 7.953 20.716 1.00 91.69 106 LYS A CA 1
ATOM 841 C C . LYS A 1 106 ? -13.109 8.728 19.543 1.00 91.69 106 LYS A C 1
ATOM 843 O O . LYS A 1 106 ? -12.381 8.172 18.718 1.00 91.69 106 LYS A O 1
ATOM 848 N N . ILE A 1 107 ? -13.362 10.031 19.526 1.00 88.94 107 ILE A N 1
ATOM 849 C CA . ILE A 1 107 ? -12.784 10.989 18.586 1.00 88.94 107 ILE A CA 1
ATOM 850 C C . ILE A 1 107 ? -12.009 12.021 19.386 1.00 88.94 107 ILE A C 1
ATOM 852 O O . ILE A 1 107 ? -12.582 12.764 20.170 1.00 88.94 107 ILE A O 1
ATOM 856 N N . CYS A 1 108 ? -10.705 12.097 19.184 1.00 89.38 108 CYS A N 1
ATOM 857 C CA . CYS A 1 108 ? -9.871 13.113 19.800 1.00 89.38 108 CYS A CA 1
ATOM 858 C C . CYS A 1 108 ? -9.702 14.300 18.845 1.00 89.38 108 CYS A C 1
ATOM 860 O O . CYS A 1 108 ? -9.068 14.170 17.797 1.00 89.38 108 CYS A O 1
ATOM 862 N N . VAL A 1 109 ? -10.255 15.456 19.215 1.00 85.69 109 VAL A N 1
ATOM 863 C CA . VAL A 1 109 ? -10.161 16.697 18.434 1.00 85.69 109 VAL A CA 1
ATOM 864 C C . VAL A 1 109 ? -8.990 17.544 18.932 1.00 85.69 109 VAL A C 1
ATOM 866 O O . VAL A 1 109 ? -8.862 17.805 20.132 1.00 85.69 109 VAL A O 1
ATOM 869 N N . TRP A 1 110 ? -8.128 17.975 18.007 1.00 80.44 110 TRP A N 1
ATOM 870 C CA . TRP A 1 110 ? -6.886 18.693 18.312 1.00 80.44 110 TRP A CA 1
ATOM 871 C C . TRP A 1 110 ? -6.615 19.883 17.371 1.00 80.44 110 TRP A C 1
ATOM 873 O O . TRP A 1 110 ? -6.894 19.783 16.182 1.00 80.44 110 TRP A O 1
ATOM 883 N N . PRO A 1 111 ? -5.997 20.985 17.834 1.00 74.56 111 PRO A N 1
ATOM 884 C CA . PRO A 1 111 ? -5.766 21.345 19.232 1.00 74.56 111 PRO A CA 1
ATOM 885 C C . PRO A 1 111 ? -7.020 21.974 19.860 1.00 74.56 111 PRO A C 1
ATOM 887 O O . PRO A 1 111 ? -7.865 22.542 19.161 1.00 74.56 111 PRO A O 1
ATOM 890 N N . ALA A 1 112 ? -7.137 21.926 21.191 1.00 69.88 112 ALA A N 1
ATOM 891 C CA . ALA A 1 112 ? -8.041 22.835 21.899 1.00 69.88 112 ALA A CA 1
ATOM 892 C C . ALA A 1 112 ? -7.577 24.293 21.716 1.00 69.88 112 ALA A C 1
ATOM 894 O O . ALA A 1 112 ? -6.398 24.548 21.453 1.00 69.88 112 ALA A O 1
ATOM 895 N N . LYS A 1 113 ? -8.489 25.267 21.859 1.00 76.62 113 LYS A N 1
ATOM 896 C CA . LYS A 1 113 ? -8.086 26.678 21.817 1.00 76.62 113 LYS A CA 1
ATOM 897 C C . LYS A 1 113 ? -7.126 26.952 22.980 1.00 76.62 113 LYS A C 1
ATOM 899 O O . LYS A 1 113 ? -7.399 26.515 24.104 1.00 76.62 113 LYS A O 1
ATOM 904 N N . PRO A 1 114 ? -6.029 27.688 22.743 1.00 72.69 114 PRO A N 1
ATOM 905 C CA . PRO A 1 114 ? -5.159 28.115 23.827 1.00 72.69 114 PRO A CA 1
ATOM 906 C C . PRO A 1 114 ? -5.972 28.923 24.852 1.00 72.69 114 PRO A C 1
ATOM 908 O O . PRO A 1 114 ? -6.837 29.715 24.480 1.00 72.69 114 PRO A O 1
ATOM 911 N N . HIS A 1 115 ? -5.712 28.688 26.142 1.00 71.19 115 HIS A N 1
ATOM 912 C CA . HIS A 1 115 ? -6.369 29.347 27.286 1.00 71.19 115 HIS A CA 1
ATOM 913 C C . HIS A 1 115 ? -7.874 29.071 27.473 1.00 71.19 115 HIS A C 1
ATOM 915 O O . HIS A 1 115 ? -8.528 29.747 28.268 1.00 71.19 115 HIS A O 1
ATOM 921 N N . GLN A 1 116 ? -8.441 28.071 26.794 1.00 76.88 116 GLN A N 1
ATOM 922 C CA . GLN A 1 116 ? -9.820 27.648 27.042 1.00 76.88 116 GLN A CA 1
ATOM 923 C C . GLN A 1 116 ? -9.918 26.951 28.410 1.00 76.88 116 GLN A C 1
ATOM 925 O O . GLN A 1 116 ? -9.097 26.096 28.744 1.00 76.88 116 GLN A O 1
ATOM 930 N N . SER A 1 117 ? -10.917 27.320 29.217 1.00 84.31 117 SER A N 1
ATOM 931 C CA . SER A 1 117 ? -11.163 26.644 30.494 1.00 84.31 117 SER A CA 1
ATOM 932 C C . SER A 1 117 ? -11.564 25.181 30.266 1.00 84.31 117 SER A C 1
ATOM 934 O O . SER A 1 117 ? -12.087 24.816 29.207 1.00 84.31 117 SER A O 1
ATOM 936 N N . GLN A 1 118 ? -11.355 24.328 31.271 1.00 82.06 118 GLN A N 1
ATOM 937 C CA . GLN A 1 118 ? -11.743 22.916 31.195 1.00 82.06 118 GLN A CA 1
ATOM 938 C C . GLN A 1 118 ? -13.250 22.757 30.934 1.00 82.06 118 GLN A C 1
ATOM 940 O O . GLN A 1 118 ? -13.657 21.957 30.099 1.00 82.06 118 GLN A O 1
ATOM 945 N N . ARG A 1 119 ? -14.082 23.587 31.574 1.00 87.44 119 ARG A N 1
ATOM 946 C CA . ARG A 1 119 ? -15.531 23.613 31.344 1.00 87.44 119 ARG A CA 1
ATOM 947 C C . ARG A 1 119 ? -15.884 23.982 29.901 1.00 87.44 119 ARG A C 1
ATOM 949 O O . ARG A 1 119 ? -16.646 23.264 29.269 1.00 87.44 119 ARG A O 1
ATOM 956 N N . ALA A 1 120 ? -15.275 25.037 29.356 1.00 86.06 120 ALA A N 1
ATOM 957 C CA . ALA A 1 120 ? -15.504 25.437 27.967 1.00 86.06 120 ALA A CA 1
ATOM 958 C C . ALA A 1 120 ? -15.003 24.386 26.958 1.00 86.06 120 ALA A C 1
ATOM 960 O O . ALA A 1 120 ? -15.455 24.368 25.816 1.00 86.06 120 ALA A O 1
ATOM 961 N N . THR A 1 121 ? -14.057 23.534 27.366 1.00 84.88 121 THR A N 1
ATOM 962 C CA . THR A 1 121 ? -13.570 22.390 26.584 1.00 84.88 121 THR A CA 1
ATOM 963 C C . THR A 1 121 ? -14.613 21.265 26.560 1.00 84.88 121 THR A C 1
ATOM 965 O O . THR A 1 121 ? -14.885 20.723 25.495 1.00 84.88 121 THR A O 1
ATOM 968 N N . PHE A 1 122 ? -15.256 20.958 27.691 1.00 88.69 122 PHE A N 1
ATOM 969 C CA . PHE A 1 122 ? -16.361 19.990 27.738 1.00 88.69 122 PHE A CA 1
ATOM 970 C C . PHE A 1 122 ? -17.594 20.472 26.963 1.00 88.69 122 PHE A C 1
ATOM 972 O O . PHE A 1 122 ? -18.067 19.763 26.085 1.00 88.69 122 PHE A O 1
ATOM 979 N N . GLU A 1 123 ? -18.034 21.714 27.183 1.00 90.88 123 GLU A N 1
ATOM 980 C CA . GLU A 1 123 ? -19.192 22.294 26.477 1.00 90.88 123 GLU A CA 1
ATOM 981 C C . GLU A 1 123 ? -18.988 22.352 24.954 1.00 90.88 123 GLU A C 1
ATOM 983 O O . GLU A 1 123 ? -19.934 22.350 24.171 1.00 90.88 123 GLU A O 1
ATOM 988 N N . GLU A 1 124 ? -17.744 22.451 24.489 1.00 89.44 124 GLU A N 1
ATOM 989 C CA . GLU A 1 124 ? -17.450 22.358 23.064 1.00 89.44 124 GLU A CA 1
ATOM 990 C C . GLU A 1 124 ? -17.398 20.913 22.554 1.00 89.44 124 GLU A C 1
ATOM 992 O O . GLU A 1 124 ? -17.857 20.678 21.440 1.00 89.44 124 GLU A O 1
ATOM 997 N N . ALA A 1 125 ? -16.903 19.956 23.341 1.00 89.81 125 ALA A N 1
ATOM 998 C CA . ALA A 1 125 ? -16.981 18.542 22.984 1.00 89.81 125 ALA A CA 1
ATOM 999 C C . ALA A 1 125 ? -18.442 18.085 22.834 1.00 89.81 125 ALA A C 1
ATOM 1001 O O . ALA A 1 125 ? -18.785 17.511 21.804 1.00 89.81 125 ALA A O 1
ATOM 1002 N N . ASP A 1 126 ? -19.311 18.454 23.779 1.00 92.94 126 ASP A N 1
ATOM 1003 C CA . ASP A 1 126 ? -20.743 18.133 23.735 1.00 92.94 126 ASP A CA 1
ATOM 1004 C C . ASP A 1 126 ? -21.428 18.747 22.506 1.00 92.94 126 ASP A C 1
ATOM 1006 O O . ASP A 1 126 ? -22.170 18.072 21.794 1.00 92.94 126 ASP A O 1
ATOM 1010 N N . ARG A 1 127 ? -21.119 20.015 22.190 1.00 93.12 127 ARG A N 1
ATOM 1011 C CA . ARG A 1 127 ? -21.628 20.668 20.971 1.00 93.12 127 ARG A CA 1
ATOM 1012 C C . ARG A 1 127 ? -21.156 19.984 19.691 1.00 93.12 127 ARG A C 1
ATOM 1014 O O . ARG A 1 127 ? -21.885 19.996 18.702 1.00 93.12 127 ARG A O 1
ATOM 1021 N N . LEU A 1 128 ? -19.937 19.444 19.675 1.00 90.38 128 LEU A N 1
ATOM 1022 C CA . LEU A 1 128 ? -19.421 18.694 18.529 1.00 90.38 128 LEU A CA 1
ATOM 1023 C C . LEU A 1 128 ? -20.084 17.321 18.420 1.00 90.38 128 LEU A C 1
ATOM 1025 O O . LEU A 1 128 ? -20.406 16.922 17.305 1.00 90.38 128 LEU A O 1
ATOM 1029 N N . ASP A 1 129 ? -20.325 16.627 19.534 1.00 92.44 129 ASP A N 1
ATOM 1030 C CA . ASP A 1 129 ? -21.088 15.376 19.532 1.00 92.44 129 ASP A CA 1
ATOM 1031 C C . ASP A 1 129 ? -22.489 15.600 18.946 1.00 92.44 129 ASP A C 1
ATOM 1033 O O . ASP A 1 129 ? -22.860 14.959 17.959 1.00 92.44 129 ASP A O 1
ATOM 1037 N N . GLU A 1 130 ? -23.228 16.575 19.482 1.00 93.50 130 GLU A N 1
ATOM 1038 C CA . GLU A 1 130 ? -24.581 16.914 19.032 1.00 93.50 130 GLU A CA 1
ATOM 1039 C C . GLU A 1 130 ? -24.590 17.383 17.569 1.00 93.50 130 GLU A C 1
ATOM 1041 O O . GLU A 1 130 ? -25.312 16.836 16.732 1.00 93.50 130 GLU A O 1
ATOM 1046 N N . GLY A 1 131 ? -23.725 18.340 17.222 1.00 90.44 131 GLY A N 1
ATOM 1047 C CA . GLY A 1 131 ? -23.643 18.906 15.875 1.00 90.44 131 GLY A CA 1
ATOM 1048 C C . GLY A 1 131 ? -23.184 17.915 14.801 1.00 90.44 131 GLY A C 1
ATOM 1049 O O . GLY A 1 131 ? -23.333 18.184 13.607 1.00 90.44 131 GLY A O 1
ATOM 1050 N N . HIS A 1 132 ? -22.611 16.775 15.187 1.00 89.00 132 HIS A N 1
ATOM 1051 C CA . HIS A 1 132 ? -22.171 15.727 14.265 1.00 89.00 132 HIS A CA 1
ATOM 1052 C C . HIS A 1 132 ? -23.065 14.482 14.278 1.00 89.00 132 HIS A C 1
ATOM 1054 O O . HIS A 1 132 ? -22.837 13.577 13.462 1.00 89.00 132 HIS A O 1
ATOM 1060 N N . GLY A 1 133 ? -24.098 14.455 15.127 1.00 90.88 133 GLY A N 1
ATOM 1061 C CA . GLY A 1 133 ? -24.980 13.303 15.308 1.00 90.88 133 GLY A CA 1
ATOM 1062 C C . GLY A 1 133 ? -24.248 12.103 15.910 1.00 90.88 133 GLY A C 1
ATOM 1063 O O . GLY A 1 133 ? -24.454 10.973 15.468 1.00 90.88 133 GLY A O 1
ATOM 1064 N N . LEU A 1 134 ? -23.330 12.353 16.845 1.00 91.06 134 LEU A N 1
ATOM 1065 C CA . LEU A 1 134 ? -22.587 11.333 17.583 1.00 91.06 134 LEU A CA 1
ATOM 1066 C C . LEU A 1 134 ? -23.237 11.084 18.949 1.00 91.06 134 LEU A C 1
ATOM 1068 O O . LEU A 1 134 ? -24.036 11.881 19.439 1.00 91.06 134 LEU A O 1
ATOM 1072 N N . THR A 1 135 ? -22.888 9.963 19.581 1.00 91.19 135 THR A N 1
ATOM 1073 C CA . THR A 1 135 ? -23.339 9.691 20.953 1.00 91.19 135 THR A CA 1
ATOM 1074 C C . THR A 1 135 ? -22.617 10.637 21.912 1.00 91.19 135 THR A C 1
ATOM 1076 O O . THR A 1 135 ? -21.410 10.821 21.782 1.00 91.19 135 THR A O 1
ATOM 1079 N N . SER A 1 136 ? -23.325 11.209 22.887 1.00 92.81 136 SER A N 1
ATOM 1080 C CA . SER A 1 136 ? -22.713 12.064 23.914 1.00 92.81 136 SER A CA 1
ATOM 1081 C C . SER A 1 136 ? -21.527 11.363 24.596 1.00 92.81 136 SER A C 1
ATOM 1083 O O . SER A 1 136 ? -21.633 10.202 25.005 1.00 92.81 136 SER A O 1
ATOM 1085 N N . GLY A 1 137 ? -20.391 12.057 24.683 1.00 91.31 137 GLY A N 1
ATOM 1086 C CA . GLY A 1 137 ? -19.131 11.539 25.219 1.00 91.31 137 GLY A CA 1
ATOM 1087 C C . GLY A 1 137 ? -18.226 10.862 24.182 1.00 91.31 137 GLY A C 1
ATOM 1088 O O . GLY A 1 137 ? -17.199 10.282 24.557 1.00 91.31 137 GLY A O 1
ATOM 1089 N N . THR A 1 138 ? -18.569 10.920 22.891 1.00 92.56 138 THR A N 1
ATOM 1090 C CA . THR A 1 138 ? -17.739 10.356 21.812 1.00 92.56 138 THR A CA 1
ATOM 1091 C C . THR A 1 138 ? -16.581 11.285 21.466 1.00 92.56 138 THR A C 1
ATOM 1093 O O . THR A 1 138 ? -15.473 10.807 21.205 1.00 92.56 138 THR A O 1
ATOM 1096 N N . VAL A 1 139 ? -16.791 12.602 21.475 1.00 91.75 139 VAL A N 1
ATOM 1097 C CA . VAL A 1 139 ? -15.756 13.605 21.207 1.00 91.75 139 VAL A CA 1
ATOM 1098 C C . VAL A 1 139 ? -14.998 13.955 22.486 1.00 91.75 139 VAL A C 1
ATOM 1100 O O . VAL A 1 139 ? -15.552 14.291 23.524 1.00 91.75 139 VAL A O 1
ATOM 1103 N N . TRP A 1 140 ? -13.674 13.908 22.392 1.00 90.88 140 TRP A N 1
ATOM 1104 C CA . TRP A 1 140 ? -12.726 14.227 23.447 1.00 90.88 140 TRP A CA 1
ATOM 1105 C C . TRP A 1 140 ? -11.825 15.346 22.949 1.00 90.88 140 TRP A C 1
ATOM 1107 O O . TRP A 1 140 ? -11.138 15.203 21.938 1.00 90.88 140 TRP A O 1
ATOM 1117 N N . MET A 1 141 ? -11.778 16.461 23.666 1.00 86.38 141 MET A N 1
ATOM 1118 C CA . MET A 1 141 ? -10.854 17.544 23.344 1.00 86.38 141 MET A CA 1
ATOM 1119 C C . MET A 1 141 ? -9.618 17.476 24.234 1.00 86.38 141 MET A C 1
ATOM 1121 O O . MET A 1 141 ? -9.711 17.427 25.460 1.00 86.38 141 MET A O 1
ATOM 1125 N N . LEU A 1 142 ? -8.443 17.471 23.608 1.00 77.81 142 LEU A N 1
ATOM 1126 C CA . LEU A 1 142 ? -7.168 17.460 24.323 1.00 77.81 142 LEU A CA 1
ATOM 1127 C C . LEU A 1 142 ? -6.842 18.872 24.814 1.00 77.81 142 LEU A C 1
ATOM 1129 O O . LEU A 1 142 ? -6.660 19.786 24.008 1.00 77.81 142 LEU A O 1
ATOM 1133 N N . ALA A 1 143 ? -6.754 19.046 26.134 1.00 69.69 143 ALA A N 1
ATOM 1134 C CA . ALA A 1 143 ? -6.381 20.318 26.742 1.00 69.69 143 ALA A CA 1
ATOM 1135 C C . ALA A 1 143 ? -4.958 20.731 26.328 1.00 69.69 143 ALA A C 1
ATOM 1137 O O . ALA A 1 143 ? -4.053 19.898 26.269 1.00 69.69 143 ALA A O 1
ATOM 1138 N N . ALA A 1 144 ? -4.730 22.030 26.115 1.00 65.56 144 ALA A N 1
ATOM 1139 C CA . ALA A 1 144 ? -3.428 22.554 25.688 1.00 65.56 144 ALA A CA 1
ATOM 1140 C C . ALA A 1 144 ? -2.265 22.166 26.634 1.00 65.56 144 ALA A C 1
ATOM 1142 O O . ALA A 1 144 ? -1.127 22.032 26.200 1.00 65.56 144 ALA A O 1
ATOM 1143 N N . SER A 1 145 ? -2.545 21.908 27.915 1.00 61.72 145 SER A N 1
ATOM 1144 C CA . SER A 1 145 ? -1.554 21.471 28.908 1.00 61.72 145 SER A CA 1
ATOM 1145 C C . SER A 1 145 ? -1.057 20.029 28.733 1.00 61.72 145 SER A C 1
ATOM 1147 O O . SER A 1 145 ? -0.001 19.694 29.253 1.00 61.72 145 SER A O 1
ATOM 1149 N N . THR A 1 146 ? -1.763 19.174 27.980 1.00 61.69 146 THR A N 1
ATOM 1150 C CA . THR A 1 146 ? -1.314 17.795 27.667 1.00 61.69 146 THR A CA 1
ATOM 1151 C C . THR A 1 146 ? -0.497 17.711 26.371 1.00 61.69 146 THR A C 1
ATOM 1153 O O . THR A 1 146 ? -0.111 16.623 25.944 1.00 61.69 146 THR A O 1
ATOM 1156 N N . MET A 1 147 ? -0.189 18.855 25.746 1.00 54.22 147 MET A N 1
ATOM 1157 C CA . MET A 1 147 ? 0.444 18.921 24.424 1.00 54.22 147 MET A CA 1
ATOM 1158 C C . MET A 1 147 ? 1.878 18.383 24.367 1.00 54.22 147 MET A C 1
ATOM 1160 O O . MET A 1 147 ? 2.294 17.937 23.299 1.00 54.22 147 MET A O 1
ATOM 1164 N N . GLU A 1 148 ? 2.642 18.396 25.462 1.00 54.94 148 GLU A N 1
ATOM 1165 C CA . GLU A 1 148 ? 4.048 17.963 25.420 1.00 54.94 148 GLU A CA 1
ATOM 1166 C C . GLU A 1 148 ? 4.207 16.463 25.138 1.00 54.94 148 GLU A C 1
ATOM 1168 O O . GLU A 1 148 ? 5.123 16.071 24.420 1.00 54.94 148 GLU A O 1
ATOM 1173 N N . PHE A 1 149 ? 3.256 15.635 25.580 1.00 50.75 149 PHE A N 1
ATOM 1174 C CA . PHE A 1 149 ? 3.298 14.181 25.399 1.00 50.75 149 PHE A CA 1
ATOM 1175 C C . PHE A 1 149 ? 2.894 13.697 24.001 1.00 50.75 149 PHE A C 1
ATOM 1177 O O . PHE A 1 149 ? 3.056 12.518 23.702 1.00 50.75 149 PHE A O 1
ATOM 1184 N N . HIS A 1 150 ? 2.311 14.545 23.147 1.00 57.16 150 HIS A N 1
ATOM 1185 C CA . HIS A 1 150 ? 1.803 14.122 21.829 1.00 57.16 150 HIS A CA 1
ATOM 1186 C C . HIS A 1 150 ? 2.556 14.740 20.651 1.00 57.16 150 HIS A C 1
ATOM 1188 O O . HIS A 1 150 ? 2.263 14.410 19.506 1.00 57.16 150 HIS A O 1
ATOM 1194 N N . LYS A 1 151 ? 3.580 15.569 20.897 1.00 59.34 151 LYS A N 1
ATOM 1195 C CA . LYS A 1 151 ? 4.433 16.115 19.827 1.00 59.34 151 LYS A CA 1
ATOM 1196 C C . LYS A 1 151 ? 5.130 15.027 18.995 1.00 59.34 151 LYS A C 1
ATOM 1198 O O . LYS A 1 151 ? 5.344 15.245 17.812 1.00 59.34 151 LYS A O 1
ATOM 1203 N N . GLN A 1 152 ? 5.440 13.859 19.569 1.00 57.12 152 GLN A N 1
ATOM 1204 C CA . GLN A 1 152 ? 6.031 12.727 18.834 1.00 57.12 152 GLN A CA 1
ATOM 1205 C C . GLN A 1 152 ? 5.045 12.072 17.853 1.00 57.12 152 GLN A C 1
ATOM 1207 O O . GLN A 1 152 ? 5.390 11.905 16.687 1.00 57.12 152 GLN A O 1
ATOM 1212 N N . ASP A 1 153 ? 3.807 11.803 18.284 1.00 53.66 153 ASP A N 1
ATOM 1213 C CA . ASP A 1 153 ? 2.735 11.292 17.409 1.00 53.66 153 ASP A CA 1
ATOM 1214 C C . ASP A 1 153 ? 2.388 12.301 16.291 1.00 53.66 153 ASP A C 1
ATOM 1216 O O . ASP A 1 153 ? 1.958 11.922 15.202 1.00 53.66 153 ASP A O 1
ATOM 1220 N N . LEU A 1 154 ? 2.591 13.598 16.558 1.00 55.34 154 LEU A N 1
ATOM 1221 C CA . LEU A 1 154 ? 2.315 14.703 15.639 1.00 55.34 154 LEU A CA 1
ATOM 1222 C C . LEU A 1 154 ? 3.490 15.059 14.717 1.00 55.34 154 LEU A C 1
ATOM 1224 O O . LEU A 1 154 ? 3.253 15.689 13.693 1.00 55.34 154 LEU A O 1
ATOM 1228 N N . LYS A 1 155 ? 4.734 14.658 15.007 1.00 55.62 155 LYS A N 1
ATOM 1229 C CA . LYS A 1 155 ? 5.870 14.923 14.102 1.00 55.62 155 LYS A CA 1
ATOM 1230 C C . LYS A 1 155 ? 5.661 14.254 12.731 1.00 55.62 155 LYS A C 1
ATOM 1232 O O . LYS A 1 155 ? 5.984 14.821 11.697 1.00 55.62 155 LYS A O 1
ATOM 1237 N N . ILE A 1 156 ? 4.929 13.136 12.724 1.00 51.53 156 ILE A N 1
ATOM 1238 C CA . ILE A 1 156 ? 4.435 12.426 11.530 1.00 51.53 156 ILE A CA 1
ATOM 1239 C C . ILE A 1 156 ? 3.490 13.294 10.663 1.00 51.53 156 ILE A C 1
ATOM 1241 O O . ILE A 1 156 ? 3.306 13.023 9.475 1.00 51.53 156 ILE A O 1
ATOM 1245 N N . LEU A 1 157 ? 2.860 14.331 11.227 1.00 46.00 157 LEU A N 1
ATOM 1246 C CA . LEU A 1 157 ? 1.993 15.257 10.488 1.00 46.00 157 LEU A CA 1
ATOM 1247 C C . LEU A 1 157 ? 2.751 16.426 9.848 1.00 46.00 157 LEU A C 1
ATOM 1249 O O . LEU A 1 157 ? 2.236 16.967 8.869 1.00 46.00 157 LEU A O 1
ATOM 1253 N N . ASP A 1 158 ? 3.921 16.791 10.381 1.00 44.38 158 ASP A N 1
ATOM 1254 C CA . ASP A 1 158 ? 4.659 18.010 10.014 1.00 44.38 158 ASP A CA 1
ATOM 1255 C C . ASP A 1 158 ? 5.963 17.736 9.243 1.00 44.38 158 ASP A C 1
ATOM 1257 O O . ASP A 1 158 ? 6.475 18.639 8.586 1.00 44.38 158 ASP A O 1
ATOM 1261 N N . ASP A 1 159 ? 6.471 16.495 9.248 1.00 41.19 159 ASP A N 1
ATOM 1262 C CA . ASP A 1 159 ? 7.680 16.113 8.504 1.00 41.19 159 ASP A CA 1
ATOM 1263 C C . ASP A 1 159 ? 7.409 16.079 6.983 1.00 41.19 159 ASP A C 1
ATOM 1265 O O . ASP A 1 159 ? 7.170 15.040 6.357 1.00 41.19 159 ASP A O 1
ATOM 1269 N N . LYS A 1 160 ? 7.453 17.264 6.373 1.00 46.34 160 LYS A N 1
ATOM 1270 C CA . LYS A 1 160 ? 8.032 17.456 5.046 1.00 46.34 160 LYS A CA 1
ATOM 1271 C C . LYS A 1 160 ? 9.500 17.840 5.241 1.00 46.34 160 LYS A C 1
ATOM 1273 O O . LYS A 1 160 ? 9.788 18.770 5.980 1.00 46.34 160 LYS A O 1
ATOM 1278 N N . ASP A 1 161 ? 10.363 17.157 4.499 1.00 45.22 161 ASP A N 1
ATOM 1279 C CA . ASP A 1 161 ? 11.776 17.466 4.252 1.00 45.22 161 ASP A CA 1
ATOM 1280 C C . ASP A 1 161 ? 12.854 16.952 5.231 1.00 45.22 161 ASP A C 1
ATOM 1282 O O . ASP A 1 161 ? 12.728 16.945 6.447 1.00 45.22 161 ASP A O 1
ATOM 1286 N N . GLU A 1 162 ? 13.956 16.537 4.588 1.00 36.56 162 GLU A N 1
ATOM 1287 C CA . GLU A 1 162 ? 15.296 16.216 5.103 1.00 36.56 162 GLU A CA 1
ATOM 1288 C C . GLU A 1 162 ? 15.557 14.842 5.754 1.00 36.56 162 GLU A C 1
ATOM 1290 O O . GLU A 1 162 ? 15.959 14.726 6.906 1.00 36.56 162 GLU A O 1
ATOM 1295 N N . SER A 1 163 ? 15.482 13.762 4.964 1.00 36.19 163 SER A N 1
ATOM 1296 C CA . SER A 1 163 ? 16.484 12.675 5.057 1.00 36.19 163 SER A CA 1
ATOM 1297 C C . SER A 1 163 ? 16.411 11.716 3.865 1.00 36.19 163 SER A C 1
ATOM 1299 O O . SER A 1 163 ? 15.654 10.750 3.832 1.00 36.19 163 SER A O 1
ATOM 1301 N N . ALA A 1 164 ? 17.253 11.966 2.862 1.00 36.66 164 ALA A N 1
ATOM 1302 C CA . ALA A 1 164 ? 17.560 10.996 1.819 1.00 36.66 164 ALA A CA 1
ATOM 1303 C C . ALA A 1 164 ? 18.722 10.107 2.285 1.00 36.66 164 ALA A C 1
ATOM 1305 O O . ALA A 1 164 ? 19.887 10.461 2.127 1.00 36.66 164 ALA A O 1
ATOM 1306 N N . SER A 1 165 ? 18.398 8.976 2.911 1.00 38.50 165 SER A N 1
ATOM 1307 C CA . SER A 1 165 ? 19.177 7.723 2.915 1.00 38.50 165 SER A CA 1
ATOM 1308 C C . SER A 1 165 ? 18.582 6.769 3.949 1.00 38.50 165 SER A C 1
ATOM 1310 O O . SER A 1 165 ? 19.082 6.641 5.060 1.00 38.50 165 SER A O 1
ATOM 1312 N N . HIS A 1 166 ? 17.509 6.067 3.586 1.00 38.47 166 HIS A N 1
ATOM 1313 C CA . HIS A 1 166 ? 17.120 4.880 4.340 1.00 38.47 166 HIS A CA 1
ATOM 1314 C C . HIS A 1 166 ? 17.308 3.645 3.467 1.00 38.47 166 HIS A C 1
ATOM 1316 O O . HIS A 1 166 ? 16.456 3.260 2.670 1.00 38.47 166 HIS A O 1
ATOM 1322 N N . VAL A 1 167 ? 18.525 3.118 3.572 1.00 44.66 167 VAL A N 1
ATOM 1323 C CA . VAL A 1 167 ? 18.947 1.811 3.079 1.00 44.66 167 VAL A CA 1
ATOM 1324 C C . VAL A 1 167 ? 18.529 0.790 4.132 1.00 44.66 167 VAL A C 1
ATOM 1326 O O . VAL A 1 167 ? 18.665 1.055 5.323 1.00 44.66 167 VAL A O 1
ATOM 1329 N N . GLU A 1 168 ? 18.008 -0.345 3.671 1.00 44.00 168 GLU A N 1
ATOM 1330 C CA . GLU A 1 168 ? 17.659 -1.525 4.464 1.00 44.00 168 GLU A CA 1
ATOM 1331 C C . GLU A 1 168 ? 18.860 -1.986 5.315 1.00 44.00 168 GLU A C 1
ATOM 1333 O O . GLU A 1 168 ? 19.636 -2.836 4.893 1.00 44.00 168 GLU A O 1
ATOM 1338 N N . ASP A 1 169 ? 19.037 -1.435 6.517 1.00 37.50 169 ASP A N 1
ATOM 1339 C CA . ASP A 1 169 ? 19.909 -2.034 7.528 1.00 37.50 169 ASP A CA 1
ATOM 1340 C C . ASP A 1 169 ? 19.065 -3.003 8.362 1.00 37.50 169 ASP A C 1
ATOM 1342 O O . ASP A 1 169 ? 18.534 -2.682 9.422 1.00 37.50 169 ASP A O 1
ATOM 1346 N N . MET A 1 170 ? 18.844 -4.190 7.792 1.00 42.06 170 MET A N 1
ATOM 1347 C CA . MET A 1 170 ? 18.115 -5.297 8.421 1.00 42.06 170 MET A CA 1
ATOM 1348 C C . MET A 1 170 ? 19.060 -6.240 9.183 1.00 42.06 170 MET A C 1
ATOM 1350 O O . MET A 1 170 ? 18.811 -7.448 9.265 1.00 42.06 170 MET A O 1
ATOM 1354 N N . THR A 1 171 ? 20.167 -5.727 9.723 1.00 41.34 171 THR A N 1
ATOM 1355 C CA . THR A 1 171 ? 21.047 -6.528 10.573 1.00 41.34 171 THR A CA 1
ATOM 1356 C C . THR A 1 171 ? 20.346 -6.823 11.903 1.00 41.34 171 THR A C 1
ATOM 1358 O O . THR A 1 171 ? 20.012 -5.933 12.682 1.00 41.34 171 THR A O 1
ATOM 1361 N N . LEU A 1 172 ? 20.056 -8.106 12.151 1.00 42.34 172 LEU A N 1
ATOM 1362 C CA . LEU A 1 172 ? 19.518 -8.555 13.436 1.00 42.34 172 LEU A CA 1
ATOM 1363 C C . LEU A 1 172 ? 20.527 -8.207 14.547 1.00 42.34 172 LEU A C 1
ATOM 1365 O O . LEU A 1 172 ? 21.722 -8.456 14.362 1.00 42.34 172 LEU A O 1
ATOM 1369 N N . PRO A 1 173 ? 20.085 -7.669 15.699 1.00 37.84 173 PRO A N 1
ATOM 1370 C CA . PRO A 1 173 ? 20.988 -7.404 16.809 1.00 37.84 173 PRO A CA 1
ATOM 1371 C C . PRO A 1 173 ? 21.645 -8.717 17.271 1.00 37.84 173 PRO A C 1
ATOM 1373 O O . PRO A 1 173 ? 20.971 -9.752 17.301 1.00 37.84 173 PRO A O 1
ATOM 1376 N N . PRO A 1 174 ? 22.938 -8.711 17.646 1.00 37.94 174 PRO A N 1
ATOM 1377 C CA . PRO A 1 174 ? 23.588 -9.895 18.189 1.00 37.94 174 PRO A CA 1
ATOM 1378 C C . PRO A 1 174 ? 22.939 -10.239 19.534 1.00 37.94 174 PRO A C 1
ATOM 1380 O O . PRO A 1 174 ? 23.164 -9.573 20.543 1.00 37.94 174 PRO A O 1
ATOM 1383 N N . THR A 1 175 ? 22.091 -11.265 19.549 1.00 41.69 175 THR A N 1
ATOM 1384 C CA . THR A 1 175 ? 21.437 -11.740 20.770 1.00 41.69 175 THR A CA 1
ATOM 1385 C C . THR A 1 175 ? 22.414 -12.582 21.579 1.00 41.69 175 THR A C 1
ATOM 1387 O O . THR A 1 175 ? 22.788 -13.686 21.179 1.00 41.69 175 THR A O 1
ATOM 1390 N N . SER A 1 176 ? 22.827 -12.053 22.725 1.00 43.06 176 SER A N 1
ATOM 1391 C CA . SER A 1 176 ? 23.588 -12.755 23.748 1.00 43.06 176 SER A CA 1
ATOM 1392 C C . SER A 1 176 ? 22.705 -13.759 24.502 1.00 43.06 176 SER A C 1
ATOM 1394 O O . SER A 1 176 ? 21.635 -13.424 24.997 1.00 43.06 176 SER A O 1
ATOM 1396 N N . ASN A 1 177 ? 23.199 -14.999 24.579 1.00 55.88 177 ASN A N 1
ATOM 1397 C CA . ASN A 1 177 ? 22.905 -16.046 25.563 1.00 55.88 177 ASN A CA 1
ATOM 1398 C C . ASN A 1 177 ? 21.496 -16.085 26.181 1.00 55.88 177 ASN A C 1
ATOM 1400 O O . ASN A 1 177 ? 21.264 -15.503 27.234 1.00 55.88 177 ASN A O 1
ATOM 1404 N N . THR A 1 178 ? 20.608 -16.908 25.621 1.00 46.47 178 THR A N 1
ATOM 1405 C CA . THR A 1 178 ? 19.586 -17.664 26.375 1.00 46.47 178 THR A CA 1
ATOM 1406 C C . THR A 1 178 ? 19.006 -18.766 25.481 1.00 46.47 178 THR A C 1
ATOM 1408 O O . THR A 1 178 ? 18.647 -18.498 24.343 1.00 46.47 178 THR A O 1
ATOM 1411 N N . ASN A 1 179 ? 18.992 -20.007 25.988 1.00 49.81 179 ASN A N 1
ATOM 1412 C CA . ASN A 1 179 ? 18.374 -21.227 25.438 1.00 49.81 179 ASN A CA 1
ATOM 1413 C C . ASN A 1 179 ? 18.268 -21.308 23.906 1.00 49.81 179 ASN A C 1
ATOM 1415 O O . ASN A 1 179 ? 17.311 -20.825 23.306 1.00 49.81 179 ASN A O 1
ATOM 1419 N N . THR A 1 180 ? 19.232 -21.994 23.286 1.00 51.19 180 THR A N 1
ATOM 1420 C CA . THR A 1 180 ? 19.293 -22.284 21.848 1.00 51.19 180 THR A CA 1
ATOM 1421 C C . THR A 1 180 ? 18.147 -23.194 21.404 1.00 51.19 180 THR A C 1
ATOM 1423 O O . THR A 1 180 ? 18.343 -24.379 21.144 1.00 51.19 180 THR A O 1
ATOM 1426 N N . LEU A 1 181 ? 16.942 -22.638 21.289 1.00 58.09 181 LEU A N 1
ATOM 1427 C CA . LEU A 1 181 ? 15.993 -23.104 20.290 1.00 58.09 181 LEU A CA 1
ATOM 1428 C C . LEU A 1 181 ? 16.673 -22.911 18.939 1.00 58.09 181 LEU A C 1
ATOM 1430 O O . LEU A 1 181 ? 17.126 -21.810 18.611 1.00 58.09 181 LEU A O 1
ATOM 1434 N N . THR A 1 182 ? 16.808 -23.988 18.174 1.00 76.12 182 THR A N 1
ATOM 1435 C CA . THR A 1 182 ? 17.377 -23.866 16.836 1.00 76.12 182 THR A CA 1
ATOM 1436 C C . THR A 1 182 ? 16.448 -22.997 15.983 1.00 76.12 182 THR A C 1
ATOM 1438 O O . THR A 1 182 ? 15.244 -22.898 16.226 1.00 76.12 182 THR A O 1
ATOM 1441 N N . LEU A 1 183 ? 16.983 -22.358 14.939 1.00 62.56 183 LEU A N 1
ATOM 1442 C CA . LEU A 1 183 ? 16.171 -21.581 13.990 1.00 62.56 183 LEU A CA 1
ATOM 1443 C C . LEU A 1 183 ? 15.052 -22.450 13.373 1.00 62.56 183 LEU A C 1
ATOM 1445 O O . LEU A 1 183 ? 13.983 -21.957 13.018 1.00 62.56 183 LEU A O 1
ATOM 1449 N N . HIS A 1 184 ? 15.283 -23.763 13.301 1.00 67.25 184 HIS A N 1
ATOM 1450 C CA . HIS A 1 184 ? 14.292 -24.757 12.919 1.00 67.25 184 HIS A CA 1
ATOM 1451 C C . HIS A 1 184 ? 13.164 -24.899 13.956 1.00 67.25 184 HIS A C 1
ATOM 1453 O O . HIS A 1 184 ? 11.996 -24.815 13.577 1.00 67.25 184 HIS A O 1
ATOM 1459 N N . ASP A 1 185 ? 13.484 -25.000 15.248 1.00 70.19 185 ASP A N 1
ATOM 1460 C CA . ASP A 1 185 ? 12.484 -25.074 16.326 1.00 70.19 185 ASP A CA 1
ATOM 1461 C C . ASP A 1 185 ? 11.634 -23.801 16.400 1.00 70.19 185 ASP A C 1
ATOM 1463 O O . ASP A 1 185 ? 10.415 -23.872 16.547 1.00 70.19 185 ASP A O 1
ATOM 1467 N N . LEU A 1 186 ? 12.250 -22.628 16.205 1.00 64.25 186 LEU A N 1
ATOM 1468 C CA . LEU A 1 186 ? 11.527 -21.355 16.109 1.00 64.25 186 LEU A CA 1
ATOM 1469 C C . LEU A 1 186 ? 10.586 -21.318 14.898 1.00 64.25 186 LEU A C 1
ATOM 1471 O O . LEU A 1 186 ? 9.485 -20.778 14.994 1.00 64.25 186 LEU A O 1
ATOM 1475 N N . ARG A 1 187 ? 10.974 -21.905 13.757 1.00 63.56 187 ARG A N 1
ATOM 1476 C CA . ARG A 1 187 ? 10.093 -22.011 12.581 1.00 63.56 187 ARG A CA 1
ATOM 1477 C C . ARG A 1 187 ? 8.902 -22.921 12.849 1.00 63.56 187 ARG A C 1
ATOM 1479 O O . ARG A 1 187 ? 7.785 -22.517 12.535 1.00 63.56 187 ARG A O 1
ATOM 1486 N N . ILE A 1 188 ? 9.126 -24.093 13.442 1.00 70.94 188 ILE A N 1
ATOM 1487 C CA . ILE A 1 188 ? 8.050 -25.024 13.810 1.00 70.94 188 ILE A CA 1
ATOM 1488 C C . ILE A 1 188 ? 7.112 -24.356 14.818 1.00 70.94 188 ILE A C 1
ATOM 1490 O O . ILE A 1 188 ? 5.898 -24.355 14.627 1.00 70.94 188 ILE A O 1
ATOM 1494 N N . HIS A 1 189 ? 7.661 -23.715 15.850 1.00 72.06 189 HIS A N 1
ATOM 1495 C CA . HIS A 1 189 ? 6.866 -23.009 16.848 1.00 72.06 189 HIS A CA 1
ATOM 1496 C C . HIS A 1 189 ? 6.038 -21.880 16.224 1.00 72.06 189 HIS A C 1
ATOM 1498 O O . HIS A 1 189 ? 4.841 -21.797 16.481 1.00 72.06 189 HIS A O 1
ATOM 1504 N N . ASN A 1 190 ? 6.630 -21.065 15.346 1.00 66.19 190 ASN A N 1
ATOM 1505 C CA . ASN A 1 190 ? 5.921 -19.992 14.645 1.00 66.19 190 ASN A CA 1
ATOM 1506 C C . ASN A 1 190 ? 4.839 -20.520 13.697 1.00 66.19 190 ASN A C 1
ATOM 1508 O O . ASN A 1 190 ? 3.775 -19.916 13.606 1.00 66.19 190 ASN A O 1
ATOM 1512 N N . GLN A 1 191 ? 5.065 -21.645 13.014 1.00 70.31 191 GLN A N 1
ATOM 1513 C CA . GLN A 1 191 ? 4.027 -22.302 12.211 1.00 70.31 191 GLN A CA 1
ATOM 1514 C C . GLN A 1 191 ? 2.863 -22.778 13.081 1.00 70.31 191 GLN A C 1
ATOM 1516 O O . GLN A 1 191 ? 1.704 -22.644 12.695 1.00 70.31 191 GLN A O 1
ATOM 1521 N N . LEU A 1 192 ? 3.164 -23.298 14.271 1.00 72.50 192 LEU A N 1
ATOM 1522 C CA . LEU A 1 192 ? 2.154 -23.752 15.214 1.00 72.50 192 LEU A CA 1
ATOM 1523 C C . LEU A 1 192 ? 1.459 -22.606 15.937 1.00 72.50 192 LEU A C 1
ATOM 1525 O O . LEU A 1 192 ? 0.323 -22.803 16.339 1.00 72.50 192 LEU A O 1
ATOM 1529 N N . SER A 1 193 ? 2.066 -21.433 16.109 1.00 73.00 193 SER A N 1
ATOM 1530 C CA . SER A 1 193 ? 1.495 -20.323 16.885 1.00 73.00 193 SER A CA 1
ATOM 1531 C C . SER A 1 193 ? 0.872 -19.221 16.027 1.00 73.00 193 SER A C 1
ATOM 1533 O O . SER A 1 193 ? -0.099 -18.607 16.462 1.00 73.00 193 SER A O 1
ATOM 1535 N N . SER A 1 194 ? 1.364 -18.994 14.806 1.00 78.19 194 SER A N 1
ATOM 1536 C CA . SER A 1 194 ? 0.879 -17.933 13.920 1.00 78.19 194 SER A CA 1
ATOM 1537 C C . SER A 1 194 ? -0.352 -18.386 13.129 1.00 78.19 194 SER A C 1
ATOM 1539 O O . SER A 1 194 ? -0.230 -19.270 12.277 1.00 78.19 194 SER A O 1
ATOM 1541 N N . PRO A 1 195 ? -1.524 -17.746 13.313 1.00 78.88 195 PRO A N 1
ATOM 1542 C CA . PRO A 1 195 ? -2.715 -18.055 12.525 1.00 78.88 195 PRO A CA 1
ATOM 1543 C C . PRO A 1 195 ? -2.466 -17.915 11.020 1.00 78.88 195 PRO A C 1
ATOM 1545 O O . PRO A 1 195 ? -2.913 -18.756 10.248 1.00 78.88 195 PRO A O 1
ATOM 1548 N N . LEU A 1 196 ? -1.680 -16.909 10.612 1.00 79.94 196 LEU A N 1
ATOM 1549 C CA . LEU A 1 196 ? -1.346 -16.661 9.210 1.00 79.94 196 LEU A CA 1
ATOM 1550 C C . LEU A 1 196 ? -0.502 -17.793 8.610 1.00 79.94 196 LEU A C 1
ATOM 1552 O O . LEU A 1 196 ? -0.780 -18.210 7.491 1.00 79.94 196 LEU A O 1
ATOM 1556 N N . LEU A 1 197 ? 0.488 -18.323 9.340 1.00 82.25 197 LEU A N 1
ATOM 1557 C CA . LEU A 1 197 ? 1.328 -19.431 8.857 1.00 82.25 197 LEU A CA 1
ATOM 1558 C C . LEU A 1 197 ? 0.583 -20.771 8.786 1.00 82.25 197 LEU A C 1
ATOM 1560 O O . LEU A 1 197 ? 0.974 -21.624 7.991 1.00 82.25 197 LEU A O 1
ATOM 1564 N N . ARG A 1 198 ? -0.486 -20.956 9.573 1.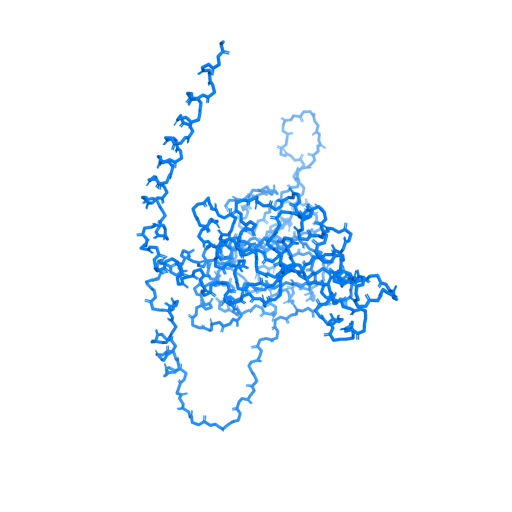00 81.75 198 ARG A N 1
ATOM 1565 C CA . ARG A 1 198 ? -1.331 -22.163 9.524 1.00 81.75 198 ARG A CA 1
ATOM 1566 C C . ARG A 1 198 ? -2.256 -22.210 8.309 1.00 81.75 198 ARG A C 1
ATOM 1568 O O . ARG A 1 198 ? -2.744 -23.285 7.967 1.00 81.75 198 ARG A O 1
ATOM 1575 N N . LEU A 1 199 ? -2.532 -21.071 7.674 1.00 82.56 199 LEU A N 1
ATOM 1576 C CA . LEU A 1 199 ? -3.383 -21.043 6.487 1.00 82.56 199 LEU A CA 1
ATOM 1577 C C . LEU A 1 199 ? -2.706 -21.785 5.323 1.00 82.56 199 LEU A C 1
ATOM 1579 O O . LEU A 1 199 ? -1.487 -21.678 5.186 1.00 82.56 199 LEU A O 1
ATOM 1583 N N . PRO A 1 200 ? -3.461 -22.473 4.446 1.00 88.38 200 PRO A N 1
ATOM 1584 C CA . PRO A 1 200 ? -2.953 -22.966 3.168 1.00 88.38 200 PRO A CA 1
ATOM 1585 C C . PRO A 1 200 ? -2.247 -21.870 2.366 1.00 88.38 200 PRO A C 1
ATOM 1587 O O . PRO A 1 200 ? -2.610 -20.690 2.454 1.00 88.38 200 PRO A O 1
ATOM 1590 N N . ARG A 1 201 ? -1.242 -22.258 1.573 1.00 86.62 201 ARG A N 1
ATOM 1591 C CA . ARG A 1 201 ? -0.391 -21.317 0.831 1.00 86.62 201 ARG A CA 1
ATOM 1592 C C . ARG A 1 201 ? -1.216 -20.386 -0.055 1.00 86.62 201 ARG A C 1
ATOM 1594 O O . ARG A 1 201 ? -0.954 -19.193 -0.090 1.00 86.62 201 ARG A O 1
ATOM 1601 N N . GLU A 1 202 ? -2.259 -20.907 -0.681 1.00 86.75 202 GLU A N 1
ATOM 1602 C CA . GLU A 1 202 ? -3.145 -20.179 -1.587 1.00 86.75 202 GLU A CA 1
ATOM 1603 C C . GLU A 1 202 ? -3.874 -19.030 -0.875 1.00 86.75 202 GLU A C 1
ATOM 1605 O O . GLU A 1 202 ? -4.022 -17.939 -1.427 1.00 86.75 202 GLU A O 1
ATOM 1610 N N . LEU A 1 203 ? -4.299 -19.244 0.377 1.00 83.94 203 LEU A N 1
ATOM 1611 C CA . LEU A 1 203 ? -4.931 -18.195 1.182 1.00 83.94 203 LEU A CA 1
ATOM 1612 C C . LEU A 1 203 ? -3.911 -17.159 1.643 1.00 83.94 203 LEU A C 1
ATOM 1614 O O . LEU A 1 203 ? -4.215 -15.966 1.635 1.00 83.94 203 LEU A O 1
ATOM 1618 N N . ARG A 1 204 ? -2.696 -17.587 2.005 1.00 89.56 204 ARG A N 1
ATOM 1619 C CA . ARG A 1 204 ? -1.613 -16.655 2.347 1.00 89.56 204 ARG A CA 1
ATOM 1620 C C . ARG A 1 204 ? -1.222 -15.795 1.157 1.00 89.56 204 ARG A C 1
ATOM 1622 O O . ARG A 1 204 ? -1.064 -14.590 1.328 1.00 89.56 204 ARG A O 1
ATOM 1629 N N . ASP A 1 205 ? -1.126 -16.380 -0.031 1.00 89.00 205 ASP A N 1
ATOM 1630 C CA . ASP A 1 205 ? -0.827 -15.661 -1.268 1.00 89.00 205 ASP A CA 1
ATOM 1631 C C . ASP A 1 205 ? -1.928 -14.653 -1.595 1.00 89.00 205 ASP A C 1
ATOM 1633 O O . ASP A 1 205 ? -1.629 -13.534 -2.007 1.00 89.00 205 ASP A O 1
ATOM 1637 N N . LEU A 1 206 ? -3.195 -15.001 -1.355 1.00 83.81 206 LEU A N 1
ATOM 1638 C CA . LEU A 1 206 ? -4.323 -14.088 -1.520 1.00 83.81 206 LEU A CA 1
ATOM 1639 C C . LEU A 1 206 ? -4.257 -12.925 -0.522 1.00 83.81 206 LEU A C 1
ATOM 1641 O O . LEU A 1 206 ? -4.302 -11.770 -0.942 1.00 83.81 206 LEU A O 1
ATOM 1645 N N . ILE A 1 207 ? -4.082 -13.204 0.773 1.00 83.62 207 ILE A N 1
ATOM 1646 C CA . ILE A 1 207 ? -3.929 -12.178 1.820 1.00 83.62 207 ILE A CA 1
ATOM 1647 C C . ILE A 1 207 ? -2.746 -11.265 1.501 1.00 83.62 207 ILE A C 1
ATOM 1649 O O . ILE A 1 207 ? -2.875 -10.044 1.521 1.00 83.62 207 ILE A O 1
ATOM 1653 N N . THR A 1 208 ? -1.609 -11.858 1.150 1.00 86.81 208 THR A N 1
ATOM 1654 C CA . THR A 1 208 ? -0.400 -11.134 0.765 1.00 86.81 208 THR A CA 1
ATOM 1655 C C . THR A 1 208 ? -0.644 -10.285 -0.469 1.00 86.81 208 THR A C 1
ATOM 1657 O O . THR A 1 208 ? -0.300 -9.113 -0.464 1.00 86.81 208 THR A O 1
ATOM 1660 N N . SER A 1 209 ? -1.276 -10.843 -1.503 1.00 86.38 209 SER A N 1
ATOM 1661 C CA . SER A 1 209 ? -1.649 -10.145 -2.733 1.00 86.38 209 SER A CA 1
ATOM 1662 C C . SER A 1 209 ? -2.504 -8.918 -2.440 1.00 86.38 209 SER A C 1
ATOM 1664 O O . SER A 1 209 ? -2.205 -7.851 -2.970 1.00 86.38 209 SER A O 1
ATOM 1666 N N . PHE A 1 210 ? -3.531 -9.045 -1.596 1.00 82.44 210 PHE A N 1
ATOM 1667 C CA . PHE A 1 210 ? -4.338 -7.904 -1.164 1.00 82.44 210 PHE A CA 1
ATOM 1668 C C . PHE A 1 210 ? -3.475 -6.886 -0.423 1.00 82.44 210 PHE A C 1
ATOM 1670 O O . PHE A 1 210 ? -3.384 -5.743 -0.856 1.00 82.44 210 PHE A O 1
ATOM 1677 N N . HIS A 1 211 ? -2.744 -7.337 0.595 1.00 81.62 211 HIS A N 1
ATOM 1678 C CA . HIS A 1 211 ? -1.910 -6.476 1.424 1.00 81.62 211 HIS A CA 1
ATOM 1679 C C . HIS A 1 211 ? -0.883 -5.679 0.617 1.00 81.62 211 HIS A C 1
ATOM 1681 O O . HIS A 1 211 ? -0.683 -4.502 0.881 1.00 81.62 211 HIS A O 1
ATOM 1687 N N . VAL A 1 212 ? -0.231 -6.293 -0.375 1.00 84.19 212 VAL A N 1
ATOM 1688 C CA . VAL A 1 212 ? 0.786 -5.617 -1.191 1.00 84.19 212 VAL A CA 1
ATOM 1689 C C . VAL A 1 212 ? 0.201 -4.754 -2.305 1.00 84.19 212 VAL A C 1
ATOM 1691 O O . VAL A 1 212 ? 0.904 -3.869 -2.789 1.00 84.19 212 VAL A O 1
ATOM 1694 N N . SER A 1 213 ? -1.046 -4.996 -2.724 1.00 79.12 213 SER A N 1
ATOM 1695 C CA . SER A 1 213 ? -1.703 -4.200 -3.774 1.00 79.12 213 SER A CA 1
ATOM 1696 C C . SER A 1 213 ? -1.985 -2.773 -3.308 1.00 79.12 213 SER A C 1
ATOM 1698 O O . SER A 1 213 ? -1.950 -1.852 -4.121 1.00 79.12 213 SER A O 1
ATOM 1700 N N . ASP A 1 214 ? -2.174 -2.583 -2.002 1.00 69.25 214 ASP A N 1
ATOM 1701 C CA . ASP A 1 214 ? -2.409 -1.268 -1.399 1.00 69.25 214 ASP A CA 1
ATOM 1702 C C . ASP A 1 214 ? -1.126 -0.427 -1.285 1.00 69.25 214 ASP A C 1
ATOM 1704 O O . ASP A 1 214 ? -1.180 0.795 -1.134 1.00 69.25 214 ASP A O 1
ATOM 1708 N N . TYR A 1 215 ? 0.050 -1.054 -1.408 1.00 71.25 215 TYR A N 1
ATOM 1709 C CA . TYR A 1 215 ? 1.327 -0.344 -1.431 1.00 71.25 215 TYR A CA 1
ATOM 1710 C C . TYR A 1 215 ? 1.596 0.184 -2.837 1.00 71.25 215 TYR A C 1
ATOM 1712 O O . TYR A 1 215 ? 2.355 -0.412 -3.615 1.00 71.25 215 TYR A O 1
ATOM 1720 N N . SER A 1 216 ? 0.995 1.339 -3.138 1.00 59.09 216 SER A N 1
ATOM 1721 C CA . SER A 1 216 ? 1.252 2.102 -4.359 1.00 59.09 216 SER A CA 1
ATOM 1722 C C . SER A 1 216 ? 2.755 2.204 -4.645 1.00 59.09 216 SER A C 1
ATOM 1724 O O . SER A 1 216 ? 3.591 2.283 -3.734 1.00 59.09 216 SER A O 1
ATOM 1726 N N . ALA A 1 217 ? 3.112 2.152 -5.932 1.00 52.69 217 ALA A N 1
ATOM 1727 C CA . ALA A 1 217 ? 4.489 2.334 -6.367 1.00 52.69 217 ALA A CA 1
ATOM 1728 C C . ALA A 1 217 ? 5.046 3.627 -5.746 1.00 52.69 217 ALA A C 1
ATOM 1730 O O . ALA A 1 217 ? 4.321 4.622 -5.687 1.00 52.69 217 ALA A O 1
ATOM 1731 N N . PRO A 1 218 ? 6.289 3.622 -5.239 1.00 48.84 218 PRO A N 1
ATOM 1732 C CA . PRO A 1 218 ? 6.879 4.816 -4.667 1.00 48.84 218 PRO A CA 1
ATOM 1733 C C . PRO A 1 218 ? 6.973 5.870 -5.770 1.00 48.84 218 PRO A C 1
ATOM 1735 O O . PRO A 1 218 ? 7.859 5.819 -6.620 1.00 48.84 218 PRO A O 1
ATOM 1738 N N . HIS A 1 219 ? 6.044 6.821 -5.784 1.00 42.62 219 HIS A N 1
ATOM 1739 C CA . HIS A 1 219 ? 6.299 8.082 -6.450 1.00 42.62 219 HIS A CA 1
ATOM 1740 C C . HIS A 1 219 ? 7.444 8.739 -5.677 1.00 42.62 219 HIS A C 1
ATOM 1742 O O . HIS A 1 219 ? 7.438 8.788 -4.446 1.00 42.62 219 HIS A O 1
ATOM 1748 N N . SER A 1 220 ? 8.465 9.138 -6.424 1.00 44.38 220 SER A N 1
ATOM 1749 C CA . SER A 1 220 ? 9.845 9.441 -6.031 1.00 44.38 220 SER A CA 1
ATOM 1750 C C . SER A 1 220 ? 10.042 10.617 -5.061 1.00 44.38 220 SER A C 1
ATOM 1752 O O . SER A 1 220 ? 11.117 11.206 -5.041 1.00 44.38 220 SER A O 1
ATOM 1754 N N . SER A 1 221 ? 9.034 10.998 -4.278 1.00 44.31 221 SER A N 1
ATOM 1755 C CA . SER A 1 221 ? 9.072 12.176 -3.405 1.00 44.31 221 SER A CA 1
ATOM 1756 C C . SER A 1 221 ? 8.759 11.898 -1.933 1.00 44.31 221 SER A C 1
ATOM 1758 O O . SER A 1 221 ? 8.834 12.818 -1.129 1.00 44.31 221 SER A O 1
ATOM 1760 N N . SER A 1 222 ? 8.394 10.669 -1.553 1.00 44.28 222 SER A N 1
ATOM 1761 C CA . SER A 1 222 ? 8.181 10.295 -0.148 1.00 44.28 222 SER A CA 1
ATOM 1762 C C . SER A 1 222 ? 9.391 9.505 0.353 1.00 44.28 222 SER A C 1
ATOM 1764 O O . SER A 1 222 ? 9.645 8.387 -0.090 1.00 44.28 222 SER A O 1
ATOM 1766 N N . THR A 1 223 ? 10.163 10.123 1.244 1.00 46.97 223 THR A N 1
ATOM 1767 C CA . THR A 1 223 ? 11.463 9.668 1.771 1.00 46.97 223 THR A CA 1
ATOM 1768 C C . THR A 1 223 ? 11.400 8.438 2.679 1.00 46.97 223 THR A C 1
ATOM 1770 O O . THR A 1 223 ? 12.438 7.946 3.114 1.00 46.97 223 THR A O 1
ATOM 1773 N N . THR A 1 224 ? 10.219 7.880 2.934 1.00 53.06 224 THR A N 1
ATOM 1774 C CA . THR A 1 224 ? 10.058 6.652 3.712 1.00 53.06 224 THR A CA 1
ATOM 1775 C C . THR A 1 224 ? 9.506 5.549 2.818 1.00 53.06 224 THR A C 1
ATOM 1777 O O . THR A 1 224 ? 8.304 5.313 2.714 1.00 53.06 224 THR A O 1
ATOM 1780 N N . HIS A 1 225 ? 10.411 4.837 2.143 1.00 58.50 225 HIS A N 1
ATOM 1781 C CA . HIS A 1 225 ? 10.076 3.585 1.470 1.00 58.50 225 HIS A CA 1
ATOM 1782 C C . HIS A 1 225 ? 9.768 2.513 2.517 1.00 58.50 225 HIS A C 1
ATOM 1784 O O . HIS A 1 225 ? 10.606 1.679 2.849 1.00 58.50 225 HIS A O 1
ATOM 1790 N N . THR A 1 226 ? 8.562 2.536 3.073 1.00 68.50 226 THR A N 1
ATOM 1791 C CA . THR A 1 226 ? 8.132 1.488 3.990 1.00 68.50 226 THR A CA 1
ATOM 1792 C C . THR A 1 226 ? 7.821 0.246 3.163 1.00 68.50 226 THR A C 1
ATOM 1794 O O . THR A 1 226 ? 6.825 0.198 2.438 1.00 68.50 226 THR A O 1
ATOM 1797 N N . LEU A 1 227 ? 8.696 -0.761 3.238 1.00 75.62 227 LEU A N 1
ATOM 1798 C CA . LEU A 1 227 ? 8.376 -2.100 2.743 1.00 75.62 227 LEU A CA 1
ATOM 1799 C C . LEU A 1 227 ? 7.051 -2.559 3.373 1.00 75.62 227 LEU A C 1
ATOM 1801 O O . LEU A 1 227 ? 6.804 -2.218 4.532 1.00 75.62 227 LEU A O 1
ATOM 1805 N N . PRO A 1 228 ? 6.227 -3.360 2.678 1.00 80.62 228 PRO A N 1
ATOM 1806 C CA . PRO A 1 228 ? 5.089 -4.018 3.304 1.00 80.62 228 PRO A CA 1
ATOM 1807 C C . PRO A 1 228 ? 5.482 -4.619 4.667 1.00 80.62 228 PRO A C 1
ATOM 1809 O O . PRO A 1 228 ? 6.493 -5.325 4.735 1.00 80.62 228 PRO A O 1
ATOM 1812 N N . PRO A 1 229 ? 4.728 -4.369 5.753 1.00 78.50 229 PRO A N 1
ATOM 1813 C CA . PRO A 1 229 ? 5.012 -4.887 7.089 1.00 78.50 229 PRO A CA 1
ATOM 1814 C C . PRO A 1 229 ? 5.309 -6.388 7.113 1.00 78.50 229 PRO A C 1
ATOM 1816 O O . PRO A 1 229 ? 6.170 -6.836 7.871 1.00 78.50 229 PRO A O 1
ATOM 1819 N N . LEU A 1 230 ? 4.666 -7.167 6.236 1.00 80.75 230 LEU A N 1
ATOM 1820 C CA . LEU A 1 230 ? 4.921 -8.603 6.103 1.00 80.75 230 LEU A CA 1
ATOM 1821 C C . LEU A 1 230 ? 6.350 -8.940 5.629 1.00 80.75 230 LEU A C 1
ATOM 1823 O O . LEU A 1 230 ? 6.892 -9.957 6.057 1.00 80.75 230 LEU A O 1
ATOM 1827 N N . LEU A 1 231 ? 6.994 -8.091 4.816 1.00 82.44 231 LEU A N 1
ATOM 1828 C CA . LEU A 1 231 ? 8.414 -8.249 4.462 1.00 82.44 231 LEU A CA 1
ATOM 1829 C C . LEU A 1 231 ? 9.341 -7.948 5.643 1.00 82.44 231 LEU A C 1
ATOM 1831 O O . LEU A 1 231 ? 10.383 -8.591 5.789 1.00 82.44 231 LEU A O 1
ATOM 1835 N N . GLN A 1 232 ? 8.958 -6.997 6.493 1.00 78.75 232 GLN A N 1
ATOM 1836 C CA . GLN A 1 232 ? 9.785 -6.545 7.611 1.00 78.75 232 GLN A CA 1
ATOM 1837 C C . GLN A 1 232 ? 9.741 -7.531 8.788 1.00 78.75 232 GLN A C 1
ATOM 1839 O O . GLN A 1 232 ? 10.770 -7.860 9.373 1.00 78.75 232 GLN A O 1
ATOM 1844 N N . THR A 1 233 ? 8.553 -8.044 9.111 1.00 71.44 233 THR A N 1
ATOM 1845 C CA . THR A 1 233 ? 8.275 -8.672 10.415 1.00 71.44 233 THR A CA 1
ATOM 1846 C C . THR A 1 233 ? 8.423 -10.192 10.454 1.00 71.44 233 THR A C 1
ATOM 1848 O O . THR A 1 233 ? 8.760 -10.736 11.504 1.00 71.44 233 THR A O 1
ATOM 1851 N N . CYS A 1 234 ? 8.197 -10.908 9.347 1.00 76.25 234 CYS A N 1
ATOM 1852 C CA . CYS A 1 234 ? 8.129 -12.372 9.369 1.00 76.25 234 CYS A CA 1
ATOM 1853 C C . CYS A 1 234 ? 9.149 -13.021 8.431 1.00 76.25 234 CYS A C 1
ATOM 1855 O O . CYS A 1 234 ? 8.897 -13.174 7.239 1.00 76.25 234 CYS A O 1
ATOM 1857 N N . ALA A 1 235 ? 10.274 -13.495 8.976 1.00 77.12 235 ALA A N 1
ATOM 1858 C CA . ALA A 1 235 ? 11.305 -14.181 8.190 1.00 77.12 235 ALA A CA 1
ATOM 1859 C C . ALA A 1 235 ? 10.783 -15.431 7.448 1.00 77.12 235 ALA A C 1
ATOM 1861 O O . ALA A 1 235 ? 11.264 -15.736 6.362 1.00 77.12 235 ALA A O 1
ATOM 1862 N N . SER A 1 236 ? 9.787 -16.134 8.002 1.00 79.12 236 SER A N 1
ATOM 1863 C CA . SER A 1 236 ? 9.199 -17.328 7.374 1.00 79.12 236 SER A CA 1
ATOM 1864 C C . SER A 1 236 ? 8.304 -17.009 6.172 1.00 79.12 236 SER A C 1
ATOM 1866 O O . SER A 1 236 ? 8.273 -17.790 5.228 1.00 79.12 236 SER A O 1
ATOM 1868 N N . LEU A 1 237 ? 7.584 -15.880 6.192 1.00 84.62 237 LEU A N 1
ATOM 1869 C CA . LEU A 1 237 ? 6.729 -15.443 5.077 1.00 84.62 237 LEU A CA 1
ATOM 1870 C C . LEU A 1 237 ? 7.470 -14.577 4.070 1.00 84.62 237 LEU A C 1
ATOM 1872 O O . LEU A 1 237 ? 7.011 -14.421 2.942 1.00 84.62 237 LEU A O 1
ATOM 1876 N N . ARG A 1 238 ? 8.608 -14.007 4.466 1.00 86.44 238 ARG A N 1
ATOM 1877 C CA . ARG A 1 238 ? 9.351 -13.043 3.663 1.00 86.44 238 ARG A CA 1
ATOM 1878 C C . ARG A 1 238 ? 9.611 -13.520 2.227 1.00 86.44 238 ARG A C 1
ATOM 1880 O O . ARG A 1 238 ? 9.312 -12.730 1.336 1.00 86.44 238 ARG A O 1
ATOM 1887 N N . PRO A 1 239 ? 10.043 -14.769 1.950 1.00 88.62 239 PRO A N 1
ATOM 1888 C CA . PRO A 1 239 ? 10.231 -15.221 0.570 1.00 88.62 239 PRO A CA 1
ATOM 1889 C C . PRO A 1 239 ? 8.922 -15.267 -0.230 1.00 88.62 239 PRO A C 1
ATOM 1891 O O . PRO A 1 239 ? 8.907 -14.875 -1.393 1.00 88.62 239 PRO A O 1
ATOM 1894 N N . GLU A 1 240 ? 7.821 -15.696 0.402 1.00 90.88 240 GLU A N 1
ATOM 1895 C CA . GLU A 1 240 ? 6.483 -15.764 -0.210 1.00 90.88 240 GLU A CA 1
ATOM 1896 C C . GLU A 1 240 ? 5.988 -14.357 -0.577 1.00 90.88 240 GLU A C 1
ATOM 1898 O O . GLU A 1 240 ? 5.531 -14.090 -1.689 1.00 90.88 240 GLU A O 1
ATOM 1903 N N . VAL A 1 241 ? 6.150 -13.422 0.358 1.00 90.75 241 VAL A N 1
ATOM 1904 C CA . VAL A 1 241 ? 5.729 -12.030 0.202 1.00 90.75 241 VAL A CA 1
ATOM 1905 C C . VAL A 1 241 ? 6.607 -11.295 -0.800 1.00 90.75 241 VAL A C 1
ATOM 1907 O O . VAL A 1 241 ? 6.089 -10.536 -1.618 1.00 90.75 241 VAL A O 1
ATOM 1910 N N . ALA A 1 242 ? 7.917 -11.534 -0.778 1.00 90.94 242 ALA A N 1
ATOM 1911 C CA . ALA A 1 242 ? 8.865 -10.929 -1.704 1.00 90.94 242 ALA A CA 1
ATOM 1912 C C . ALA A 1 242 ? 8.571 -11.357 -3.139 1.00 90.94 242 ALA A C 1
ATOM 1914 O O . ALA A 1 242 ? 8.582 -10.519 -4.041 1.00 90.94 242 ALA A O 1
ATOM 1915 N N . GLU A 1 243 ? 8.246 -12.633 -3.347 1.00 93.56 243 GLU A N 1
ATOM 1916 C CA . GLU A 1 243 ? 7.836 -13.143 -4.647 1.00 93.56 243 GLU A CA 1
ATOM 1917 C C . GLU A 1 243 ? 6.628 -12.380 -5.195 1.00 93.56 243 GLU A C 1
ATOM 1919 O O . GLU A 1 243 ? 6.685 -11.850 -6.307 1.00 93.56 243 GLU A O 1
ATOM 1924 N N . ILE A 1 244 ? 5.556 -12.252 -4.415 1.00 91.88 244 ILE A N 1
ATOM 1925 C CA . ILE A 1 244 ? 4.329 -11.575 -4.858 1.00 91.88 244 ILE A CA 1
ATOM 1926 C C . ILE A 1 244 ? 4.564 -10.071 -5.041 1.00 91.88 244 ILE A C 1
ATOM 1928 O O . ILE A 1 244 ? 4.152 -9.499 -6.052 1.00 91.88 244 ILE A O 1
ATOM 1932 N N . TYR A 1 245 ? 5.251 -9.430 -4.096 1.00 91.00 245 TYR A N 1
ATOM 1933 C CA . TYR A 1 245 ? 5.520 -7.996 -4.119 1.00 91.00 245 TYR A CA 1
ATOM 1934 C C . TYR A 1 245 ? 6.409 -7.603 -5.304 1.00 91.00 245 TYR A C 1
ATOM 1936 O O . TYR A 1 245 ? 5.993 -6.817 -6.156 1.00 91.00 245 TYR A O 1
ATOM 1944 N N . TYR A 1 246 ? 7.613 -8.170 -5.413 1.00 91.25 246 TYR A N 1
ATOM 1945 C CA . TYR A 1 246 ? 8.581 -7.767 -6.437 1.00 91.25 246 TYR A CA 1
ATOM 1946 C C . TYR A 1 246 ? 8.238 -8.278 -7.842 1.00 91.25 246 TYR A C 1
ATOM 1948 O O . TYR A 1 246 ? 8.665 -7.669 -8.825 1.00 91.25 246 TYR A O 1
ATOM 1956 N N . SER A 1 247 ? 7.447 -9.352 -7.974 1.00 90.25 247 SER A N 1
ATOM 1957 C CA . SER A 1 247 ? 7.001 -9.814 -9.298 1.00 90.25 247 SER A CA 1
ATOM 1958 C C . SER A 1 247 ? 5.977 -8.885 -9.943 1.00 90.25 247 SER A C 1
ATOM 1960 O O . SER A 1 247 ? 5.915 -8.798 -11.172 1.00 90.25 247 SER A O 1
ATOM 1962 N N . ARG A 1 248 ? 5.191 -8.180 -9.126 1.00 88.19 248 ARG A N 1
ATOM 1963 C CA . ARG A 1 248 ? 4.153 -7.249 -9.583 1.00 88.19 248 ARG A CA 1
ATOM 1964 C C . ARG A 1 248 ? 4.640 -5.811 -9.617 1.00 88.19 248 ARG A C 1
ATOM 1966 O O . ARG A 1 248 ? 4.180 -5.030 -10.448 1.00 88.19 248 ARG A O 1
ATOM 1973 N N . LYS A 1 249 ? 5.577 -5.458 -8.739 1.00 85.75 249 LYS A N 1
ATOM 1974 C CA . LYS A 1 249 ? 6.038 -4.084 -8.591 1.00 85.75 249 LYS A CA 1
ATOM 1975 C C . LYS A 1 249 ? 6.999 -3.683 -9.703 1.00 85.75 249 LYS A C 1
ATOM 1977 O O . LYS A 1 249 ? 7.993 -4.351 -9.975 1.00 85.75 249 LYS A O 1
ATOM 1982 N N . LEU A 1 250 ? 6.702 -2.543 -10.315 1.00 86.06 250 LEU A N 1
ATOM 1983 C CA . LEU A 1 250 ? 7.648 -1.815 -11.141 1.00 86.06 250 LEU A CA 1
ATOM 1984 C C . LEU A 1 250 ? 8.534 -0.969 -10.226 1.00 86.06 250 LEU A C 1
ATOM 1986 O O . LEU A 1 250 ? 8.037 -0.097 -9.511 1.00 86.06 250 LEU A O 1
ATOM 1990 N N . LEU A 1 251 ? 9.837 -1.237 -10.241 1.00 88.19 251 LEU A N 1
ATOM 1991 C CA . LEU A 1 251 ? 10.806 -0.407 -9.535 1.00 88.19 251 LEU A CA 1
ATOM 1992 C C . LEU A 1 251 ? 11.246 0.737 -10.443 1.00 88.19 251 LEU A C 1
ATOM 1994 O O . LEU A 1 251 ? 11.510 0.538 -11.627 1.00 88.19 251 LEU A O 1
ATOM 1998 N N . LEU A 1 252 ? 11.316 1.936 -9.880 1.00 86.69 252 LEU A N 1
ATOM 1999 C CA . LEU A 1 252 ? 11.778 3.125 -10.577 1.00 86.69 252 LEU A CA 1
ATOM 2000 C C . LEU A 1 252 ? 13.105 3.544 -9.957 1.00 86.69 252 LEU A C 1
ATOM 2002 O O . LEU A 1 252 ? 13.169 3.832 -8.763 1.00 86.69 252 LEU A O 1
ATOM 2006 N N . ALA A 1 253 ? 14.158 3.561 -10.761 1.00 86.25 253 ALA A N 1
ATOM 2007 C CA . ALA A 1 253 ? 15.453 4.083 -10.366 1.00 86.25 253 ALA A CA 1
ATOM 2008 C C . ALA A 1 253 ? 15.593 5.494 -10.935 1.00 86.25 253 ALA A C 1
ATOM 2010 O O . ALA A 1 253 ? 15.703 5.676 -12.149 1.00 86.25 253 ALA A O 1
ATOM 2011 N N . GLY A 1 254 ? 15.530 6.487 -10.050 1.00 75.94 254 GLY A N 1
ATOM 2012 C CA . GLY A 1 254 ? 15.688 7.900 -10.380 1.00 75.94 254 GLY A CA 1
ATOM 2013 C C . GLY A 1 254 ? 16.873 8.502 -9.633 1.00 75.94 254 GLY A C 1
ATOM 2014 O O . GLY A 1 254 ? 17.080 8.216 -8.457 1.00 75.94 254 GLY A O 1
ATOM 2015 N N . GLY A 1 255 ? 17.649 9.337 -10.316 1.00 70.19 255 GLY A N 1
ATOM 2016 C CA . GLY A 1 255 ? 18.825 10.004 -9.764 1.00 70.19 255 GLY A CA 1
ATOM 2017 C C . GLY A 1 255 ? 19.830 10.329 -10.862 1.00 70.19 255 GLY A C 1
ATOM 2018 O O . GLY A 1 255 ? 19.803 9.708 -11.923 1.00 70.19 255 GLY A O 1
ATOM 2019 N N . ALA A 1 256 ? 20.709 11.303 -10.614 1.00 70.88 256 ALA A N 1
ATOM 2020 C CA . ALA A 1 256 ? 21.787 11.614 -11.546 1.00 70.88 256 ALA A CA 1
ATOM 2021 C C . ALA A 1 256 ? 22.653 10.355 -11.781 1.00 70.88 256 ALA A C 1
ATOM 2023 O O . ALA A 1 256 ? 22.964 9.646 -10.814 1.00 70.88 256 ALA A O 1
ATOM 2024 N N . PRO A 1 257 ? 23.048 10.065 -13.033 1.00 72.75 257 PRO A N 1
ATOM 2025 C CA . PRO A 1 257 ? 23.753 8.855 -13.409 1.00 72.75 257 PRO A CA 1
ATOM 2026 C C . PRO A 1 257 ? 25.129 8.914 -12.769 1.00 72.75 257 PRO A C 1
ATOM 2028 O O . PRO A 1 257 ? 26.041 9.596 -13.233 1.00 72.75 257 PRO A O 1
ATOM 2031 N N . SER A 1 258 ? 25.267 8.219 -11.648 1.00 81.38 258 SER A N 1
ATOM 2032 C CA . SER A 1 258 ? 26.553 7.994 -11.020 1.00 81.38 258 SER A CA 1
ATOM 2033 C C . SER A 1 258 ? 26.755 6.489 -10.900 1.00 81.38 258 SER A C 1
ATOM 2035 O O . SER A 1 258 ? 25.882 5.788 -10.375 1.00 81.38 258 SER A O 1
ATOM 2037 N N . PRO A 1 259 ? 27.926 5.970 -11.305 1.00 78.62 259 PRO A N 1
ATOM 2038 C CA . PRO A 1 259 ? 28.247 4.559 -11.120 1.00 78.62 259 PRO A CA 1
ATOM 2039 C C . PRO A 1 259 ? 28.128 4.106 -9.658 1.00 78.62 259 PRO A C 1
ATOM 2041 O O . PRO A 1 259 ? 27.908 2.930 -9.381 1.00 78.62 259 PRO A O 1
ATOM 2044 N N . GLN A 1 260 ? 28.281 5.033 -8.703 1.00 82.06 260 GLN A N 1
ATOM 2045 C CA . GLN A 1 260 ? 28.096 4.749 -7.282 1.00 82.06 260 GLN A CA 1
ATOM 2046 C C . GLN A 1 260 ? 26.625 4.527 -6.921 1.00 82.06 260 GLN A C 1
ATOM 2048 O O . GLN A 1 260 ? 26.335 3.577 -6.199 1.00 82.06 260 GLN A O 1
ATOM 2053 N N . TYR A 1 261 ? 25.707 5.360 -7.421 1.00 83.06 261 TYR A N 1
ATOM 2054 C CA . TYR A 1 261 ? 24.270 5.183 -7.198 1.00 83.06 261 TYR A CA 1
ATOM 2055 C C . TYR A 1 261 ? 23.781 3.868 -7.805 1.00 83.06 261 TYR A C 1
ATOM 2057 O O . TYR A 1 261 ? 23.130 3.082 -7.126 1.00 83.06 261 TYR A O 1
ATOM 2065 N N . GLU A 1 262 ? 24.172 3.579 -9.044 1.00 83.81 262 GLU A N 1
ATOM 2066 C CA . GLU A 1 262 ? 23.747 2.374 -9.766 1.00 83.81 262 GLU A CA 1
ATOM 2067 C C . GLU A 1 262 ? 24.198 1.093 -9.064 1.00 83.81 262 GLU A C 1
ATOM 2069 O O . GLU A 1 262 ? 23.401 0.176 -8.868 1.00 83.81 262 GLU A O 1
ATOM 2074 N N . LYS A 1 263 ? 25.455 1.055 -8.601 1.00 83.25 263 LYS A N 1
ATOM 2075 C CA . LYS A 1 263 ? 25.966 -0.057 -7.787 1.00 83.25 263 LYS A CA 1
ATOM 2076 C C . LYS A 1 263 ? 25.217 -0.190 -6.465 1.00 83.25 263 LYS A C 1
ATOM 2078 O O . LYS A 1 263 ? 25.008 -1.302 -5.999 1.00 83.25 263 LYS A O 1
ATOM 2083 N N . ARG A 1 264 ? 24.829 0.932 -5.851 1.00 85.12 264 ARG A N 1
ATOM 2084 C CA . ARG A 1 264 ? 24.180 0.960 -4.533 1.00 85.12 264 ARG A CA 1
ATOM 2085 C C . ARG A 1 264 ? 22.672 0.758 -4.576 1.00 85.12 264 ARG A C 1
ATOM 2087 O O . ARG A 1 264 ? 22.112 0.447 -3.530 1.00 85.12 264 ARG A O 1
ATOM 2094 N N . PHE A 1 265 ? 22.026 0.881 -5.736 1.00 84.50 265 PHE A N 1
ATOM 2095 C CA . PHE A 1 265 ? 20.567 0.795 -5.859 1.00 84.50 265 PHE A CA 1
ATOM 2096 C C . PHE A 1 265 ? 20.004 -0.487 -5.226 1.00 84.50 265 PHE A C 1
ATOM 2098 O O . PHE A 1 265 ? 18.985 -0.455 -4.545 1.00 84.50 265 PHE A O 1
ATOM 2105 N N . PHE A 1 266 ? 20.727 -1.601 -5.371 1.00 85.00 266 PHE A N 1
ATOM 2106 C CA . PHE A 1 266 ? 20.363 -2.894 -4.792 1.00 85.00 266 PHE A CA 1
ATOM 2107 C C . PHE A 1 266 ? 21.185 -3.307 -3.564 1.00 85.00 266 PHE A C 1
ATOM 2109 O O . PHE A 1 266 ? 21.134 -4.476 -3.187 1.00 85.00 266 PHE A O 1
ATOM 2116 N N . ASN A 1 267 ? 21.951 -2.403 -2.946 1.00 81.44 267 ASN A N 1
ATOM 2117 C CA . ASN A 1 267 ? 22.796 -2.753 -1.794 1.00 81.44 267 ASN A CA 1
ATOM 2118 C C . ASN A 1 267 ? 22.009 -2.997 -0.499 1.00 81.44 267 ASN A C 1
ATOM 2120 O O . ASN A 1 267 ? 22.575 -3.563 0.426 1.00 81.44 267 ASN A O 1
ATOM 2124 N N . GLY A 1 268 ? 20.733 -2.609 -0.435 1.00 77.56 268 GLY A N 1
ATOM 2125 C CA . GLY A 1 268 ? 19.839 -2.995 0.663 1.00 77.56 268 GLY A CA 1
ATOM 2126 C C . GLY A 1 268 ? 19.109 -4.312 0.412 1.00 77.56 268 GLY A C 1
ATOM 2127 O O . GLY A 1 268 ? 18.883 -5.074 1.340 1.00 77.56 268 GLY A O 1
ATOM 2128 N N . PHE A 1 269 ? 18.813 -4.610 -0.856 1.00 83.38 269 PHE A N 1
ATOM 2129 C CA . PHE A 1 269 ? 17.940 -5.718 -1.213 1.00 83.38 269 PHE A CA 1
ATOM 2130 C C . PHE A 1 269 ? 18.545 -7.054 -0.805 1.00 83.38 269 PHE A C 1
ATOM 2132 O O . PHE A 1 269 ? 19.662 -7.391 -1.214 1.00 83.38 269 PHE A O 1
ATOM 2139 N N . ASP A 1 270 ? 17.735 -7.855 -0.118 1.00 83.75 270 ASP A N 1
ATOM 2140 C CA . ASP A 1 270 ? 18.041 -9.257 0.133 1.00 83.75 270 ASP A CA 1
ATOM 2141 C C . ASP A 1 270 ? 18.420 -9.952 -1.197 1.00 83.75 270 ASP A C 1
ATOM 2143 O O . ASP A 1 270 ? 17.643 -9.910 -2.167 1.00 83.75 270 ASP A O 1
ATOM 2147 N N . PRO A 1 271 ? 19.612 -10.575 -1.289 1.00 87.56 271 PRO A N 1
ATOM 2148 C CA . PRO A 1 271 ? 20.055 -11.273 -2.490 1.00 87.56 271 PRO A CA 1
ATOM 2149 C C . PRO A 1 271 ? 19.051 -12.314 -2.994 1.00 87.56 271 PRO A C 1
ATOM 2151 O O . PRO A 1 271 ? 18.903 -12.476 -4.208 1.00 87.56 271 PRO A O 1
ATOM 2154 N N . GLU A 1 272 ? 18.317 -12.981 -2.099 1.00 88.44 272 GLU A N 1
ATOM 2155 C CA . GLU A 1 272 ? 17.308 -13.964 -2.487 1.00 88.44 272 GLU A CA 1
ATOM 2156 C C . GLU A 1 272 ? 16.086 -13.322 -3.142 1.00 88.44 272 GLU A C 1
ATOM 2158 O O . GLU A 1 272 ? 15.433 -13.964 -3.968 1.00 88.44 272 GLU A O 1
ATOM 2163 N N . HIS A 1 273 ? 15.778 -12.063 -2.822 1.00 90.81 273 HIS A N 1
ATOM 2164 C CA . HIS A 1 273 ? 14.624 -11.358 -3.376 1.00 90.81 273 HIS A CA 1
ATOM 2165 C C . HIS A 1 273 ? 14.871 -10.843 -4.793 1.00 90.81 273 HIS A C 1
ATOM 2167 O O . HIS A 1 273 ? 13.925 -10.708 -5.574 1.00 90.81 273 HIS A O 1
ATOM 2173 N N . LYS A 1 274 ? 16.135 -10.603 -5.165 1.00 90.38 274 LYS A N 1
ATOM 2174 C CA . LYS A 1 274 ? 16.510 -10.088 -6.494 1.00 90.38 274 LYS A CA 1
ATOM 2175 C C . LYS A 1 274 ? 15.961 -10.947 -7.632 1.00 90.38 274 LYS A C 1
ATOM 2177 O O . LYS A 1 274 ? 15.542 -10.413 -8.655 1.00 90.38 274 LYS A O 1
ATOM 2182 N N . LYS A 1 275 ? 15.866 -12.268 -7.439 1.00 93.06 275 LYS A N 1
ATOM 2183 C CA . LYS A 1 275 ? 15.319 -13.202 -8.443 1.00 93.06 275 LYS A CA 1
ATOM 2184 C C . LYS A 1 275 ? 13.837 -12.963 -8.771 1.00 93.06 275 LYS A C 1
ATOM 2186 O O . LYS A 1 275 ? 13.382 -13.357 -9.844 1.00 93.06 275 LYS A O 1
ATOM 2191 N N . PHE A 1 276 ? 13.092 -12.329 -7.865 1.00 94.25 276 PHE A N 1
ATOM 2192 C CA . PHE A 1 276 ? 11.666 -12.045 -8.033 1.00 94.25 276 PHE A CA 1
ATOM 2193 C C . PHE A 1 276 ? 11.397 -10.717 -8.736 1.00 94.25 276 PHE A C 1
ATOM 2195 O O . PHE A 1 276 ? 10.316 -10.535 -9.295 1.00 94.25 276 PHE A O 1
ATOM 2202 N N . ILE A 1 277 ? 12.371 -9.805 -8.748 1.00 93.06 277 ILE A N 1
ATOM 2203 C CA . ILE A 1 277 ? 12.248 -8.509 -9.412 1.00 93.06 277 ILE A CA 1
ATOM 2204 C C . ILE A 1 277 ? 12.206 -8.745 -10.916 1.00 93.06 277 ILE A C 1
ATOM 2206 O O . ILE A 1 277 ? 13.153 -9.242 -11.530 1.00 93.06 277 ILE A O 1
ATOM 2210 N N . ARG A 1 278 ? 11.078 -8.385 -11.524 1.00 93.25 278 ARG A N 1
ATOM 2211 C CA . ARG A 1 278 ? 10.883 -8.579 -12.964 1.00 93.25 278 ARG A CA 1
ATOM 2212 C C . ARG A 1 278 ? 11.263 -7.359 -13.783 1.00 93.25 278 ARG A C 1
ATOM 2214 O O . ARG A 1 278 ? 11.597 -7.528 -14.952 1.00 93.25 278 ARG A O 1
ATOM 2221 N N . ARG A 1 279 ? 11.152 -6.155 -13.211 1.00 90.44 279 ARG A N 1
ATOM 2222 C CA . ARG A 1 279 ? 11.250 -4.899 -13.962 1.00 90.44 279 ARG A CA 1
ATOM 2223 C C . ARG A 1 279 ? 11.791 -3.749 -13.128 1.00 90.44 279 ARG A C 1
ATOM 2225 O O . ARG A 1 279 ? 11.295 -3.491 -12.030 1.00 90.44 279 ARG A O 1
ATOM 2232 N N . VAL A 1 280 ? 12.732 -3.018 -13.718 1.00 91.88 280 VAL A N 1
ATOM 2233 C CA . VAL A 1 280 ? 13.265 -1.768 -13.175 1.00 91.88 280 VAL A CA 1
ATOM 2234 C C . VAL A 1 280 ? 13.386 -0.748 -14.305 1.00 91.88 280 VAL A C 1
ATOM 2236 O O . VAL A 1 280 ? 14.110 -0.992 -15.273 1.00 91.88 280 VAL A O 1
ATOM 2239 N N . HIS A 1 281 ? 12.677 0.377 -14.206 1.00 91.56 281 HIS A N 1
ATOM 2240 C CA . HIS A 1 281 ? 12.838 1.498 -15.132 1.00 91.56 281 HIS A CA 1
ATOM 2241 C C . HIS A 1 281 ? 13.929 2.428 -14.630 1.00 91.56 281 HIS A C 1
ATOM 2243 O O . HIS A 1 281 ? 13.848 2.967 -13.526 1.00 91.56 281 HIS A O 1
ATOM 2249 N N . TRP A 1 282 ? 14.923 2.646 -15.477 1.00 89.75 282 TRP A N 1
ATOM 2250 C CA . TRP A 1 282 ? 15.883 3.718 -15.312 1.00 89.75 282 TRP A CA 1
ATOM 2251 C C . TRP A 1 282 ? 15.260 5.015 -15.835 1.00 89.75 282 TRP A C 1
ATOM 2253 O O . TRP A 1 282 ? 14.958 5.128 -17.024 1.00 89.75 282 TRP A O 1
ATOM 2263 N N . LEU A 1 283 ? 14.998 5.960 -14.930 1.00 81.81 283 LEU A N 1
ATOM 2264 C CA . LEU A 1 283 ? 14.275 7.201 -15.228 1.00 81.81 283 LEU A CA 1
ATOM 2265 C C . LEU A 1 283 ? 15.170 8.336 -15.734 1.00 81.81 283 LEU A C 1
ATOM 2267 O O . LEU A 1 283 ? 14.653 9.399 -16.069 1.00 81.81 283 LEU A O 1
ATOM 2271 N N . TRP A 1 284 ? 16.489 8.148 -15.753 1.00 75.69 284 TRP A N 1
ATOM 2272 C CA . TRP A 1 284 ? 17.406 9.191 -16.198 1.00 75.69 284 TRP A CA 1
ATOM 2273 C C . TRP A 1 284 ? 17.535 9.227 -17.722 1.00 75.69 284 TRP A C 1
ATOM 2275 O O . TRP A 1 284 ? 17.488 8.158 -18.327 1.00 75.69 284 TRP A O 1
ATOM 2285 N N . ASP A 1 285 ? 17.698 10.449 -18.260 1.00 65.44 285 ASP A N 1
ATOM 2286 C CA . ASP A 1 285 ? 17.847 10.890 -19.659 1.00 65.44 285 ASP A CA 1
ATOM 2287 C C . ASP A 1 285 ? 17.588 9.836 -20.731 1.00 65.44 285 ASP A C 1
ATOM 2289 O O . ASP A 1 285 ? 18.243 8.799 -20.792 1.00 65.44 285 ASP A O 1
ATOM 2293 N N . ALA A 1 286 ? 16.684 10.152 -21.658 1.00 70.00 286 ALA A N 1
ATOM 2294 C CA . ALA A 1 286 ? 16.456 9.293 -22.805 1.00 70.00 286 ALA A CA 1
ATOM 2295 C C . ALA A 1 286 ? 17.776 9.090 -23.569 1.00 70.00 286 ALA A C 1
ATOM 2297 O O . ALA A 1 286 ? 18.349 10.037 -24.112 1.00 70.00 286 ALA A O 1
ATOM 2298 N N . TYR A 1 287 ? 18.272 7.855 -23.579 1.00 73.69 287 TYR A N 1
ATOM 2299 C CA . TYR A 1 287 ? 19.508 7.503 -24.263 1.00 73.69 287 TYR A CA 1
ATOM 2300 C C . TYR A 1 287 ? 19.257 7.600 -25.764 1.00 73.69 287 TYR A C 1
ATOM 2302 O O . TYR A 1 287 ? 18.198 7.185 -26.224 1.00 73.69 287 TYR A O 1
ATOM 2310 N N . GLY A 1 288 ? 20.210 8.174 -26.503 1.00 85.62 288 GLY A N 1
ATOM 2311 C CA . GLY A 1 288 ? 20.046 8.580 -27.902 1.00 85.62 288 GLY A CA 1
ATOM 2312 C C . GLY A 1 288 ? 19.306 7.561 -28.771 1.00 85.62 288 GLY A C 1
ATOM 2313 O O . GLY A 1 288 ? 18.131 7.758 -29.075 1.00 85.62 288 GLY A O 1
ATOM 2314 N N . THR A 1 289 ? 19.981 6.485 -29.186 1.00 91.88 289 THR A N 1
ATOM 2315 C CA . THR A 1 289 ? 19.365 5.428 -30.011 1.00 91.88 289 THR A CA 1
ATOM 2316 C C . THR A 1 289 ? 18.893 4.233 -29.180 1.00 91.88 289 THR A C 1
ATOM 2318 O O . THR A 1 289 ? 19.328 4.019 -28.043 1.00 91.88 289 THR A O 1
ATOM 2321 N N . ARG A 1 290 ? 18.031 3.396 -29.773 1.00 93.56 290 ARG A N 1
ATOM 2322 C CA . ARG A 1 290 ? 17.563 2.141 -29.166 1.00 93.56 290 ARG A CA 1
ATOM 2323 C C . ARG A 1 290 ? 18.727 1.227 -28.778 1.00 93.56 290 ARG A C 1
ATOM 2325 O O . ARG A 1 290 ? 18.703 0.632 -27.705 1.00 93.56 290 ARG A O 1
ATOM 2332 N N . GLU A 1 291 ? 19.748 1.130 -29.621 1.00 95.06 291 GLU A N 1
ATOM 2333 C CA . GLU A 1 291 ? 20.926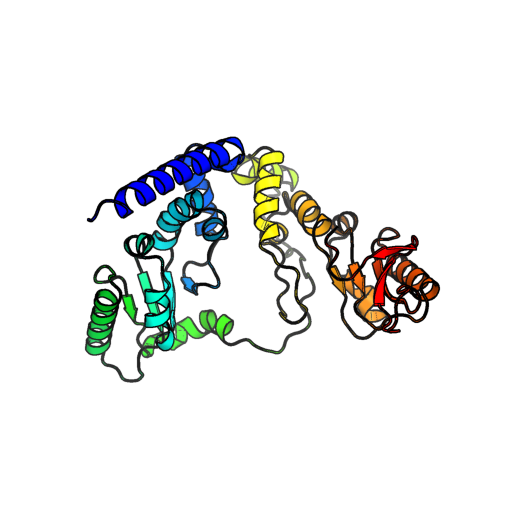 0.283 -29.408 1.00 95.06 291 GLU A CA 1
ATOM 2334 C C . GLU A 1 291 ? 21.731 0.759 -28.197 1.00 95.06 291 GLU A C 1
ATOM 2336 O O . GLU A 1 291 ? 22.153 -0.060 -27.381 1.00 95.06 291 GLU A O 1
ATOM 2341 N N . GLN A 1 292 ? 21.880 2.078 -28.030 1.00 93.44 292 GLN A N 1
ATOM 2342 C CA . GLN A 1 292 ? 22.545 2.664 -26.864 1.00 93.44 292 GLN A CA 1
ATOM 2343 C C . GLN A 1 292 ? 21.771 2.366 -25.576 1.00 93.44 292 GLN A C 1
ATOM 2345 O O . GLN A 1 292 ? 22.367 1.968 -24.574 1.00 93.44 292 GLN A O 1
ATOM 2350 N N . ALA A 1 293 ? 20.442 2.494 -25.604 1.00 93.94 293 ALA A N 1
ATOM 2351 C CA . ALA A 1 293 ? 19.593 2.156 -24.465 1.00 93.94 293 ALA A CA 1
ATOM 2352 C C . ALA A 1 293 ? 19.634 0.651 -24.129 1.00 93.94 293 ALA A C 1
ATOM 2354 O O . ALA A 1 293 ? 19.725 0.285 -22.956 1.00 93.94 293 ALA A O 1
ATOM 2355 N N . MET A 1 294 ? 19.640 -0.231 -25.137 1.00 96.25 294 MET A N 1
ATOM 2356 C CA . MET A 1 294 ? 19.793 -1.683 -24.957 1.00 96.25 294 MET A CA 1
ATOM 2357 C C . MET A 1 294 ? 21.147 -2.047 -24.345 1.00 96.25 294 MET A C 1
ATOM 2359 O O . MET A 1 294 ? 21.200 -2.810 -23.378 1.00 96.25 294 MET A O 1
ATOM 2363 N N . GLN A 1 295 ? 22.234 -1.479 -24.876 1.00 95.81 295 GLN A N 1
ATOM 2364 C CA . GLN A 1 295 ? 23.576 -1.665 -24.331 1.00 95.81 295 GLN A CA 1
ATOM 2365 C C . GLN A 1 295 ? 23.621 -1.219 -22.869 1.00 95.81 295 GLN A C 1
ATOM 2367 O O . GLN A 1 295 ? 24.115 -1.958 -22.013 1.00 95.81 295 GLN A O 1
ATOM 2372 N N . ARG A 1 296 ? 23.039 -0.053 -22.565 1.00 93.62 296 ARG A N 1
ATOM 2373 C CA . ARG A 1 296 ? 22.991 0.470 -21.202 1.00 93.62 296 ARG A CA 1
ATOM 2374 C C . ARG A 1 296 ? 22.194 -0.426 -20.258 1.00 93.62 296 ARG A C 1
ATOM 2376 O O . ARG A 1 296 ? 22.643 -0.677 -19.143 1.00 93.62 296 ARG A O 1
ATOM 2383 N N . ALA A 1 297 ? 21.050 -0.949 -20.695 1.00 94.94 297 ALA A N 1
ATOM 2384 C CA . ALA A 1 297 ? 20.274 -1.906 -19.912 1.00 94.94 297 ALA A CA 1
ATOM 2385 C C . ALA A 1 297 ? 21.103 -3.162 -19.579 1.00 94.94 297 ALA A C 1
ATOM 2387 O O . ALA A 1 297 ? 21.117 -3.599 -18.430 1.00 94.94 297 ALA A O 1
ATOM 2388 N N . GLY A 1 298 ? 21.867 -3.688 -20.544 1.00 96.31 298 GLY A N 1
ATOM 2389 C CA . GLY A 1 298 ? 22.751 -4.841 -20.327 1.00 96.31 298 GLY A CA 1
ATOM 2390 C C . GLY A 1 298 ? 23.959 -4.548 -19.427 1.00 96.31 298 GLY A C 1
ATOM 2391 O O . GLY A 1 298 ? 24.448 -5.430 -18.717 1.00 96.31 298 GLY A O 1
ATOM 2392 N N . GLU A 1 299 ? 24.464 -3.314 -19.420 1.00 94.62 299 GLU A N 1
ATOM 2393 C CA . GLU A 1 299 ? 25.450 -2.864 -18.430 1.00 94.62 299 GLU A CA 1
ATOM 2394 C C . GLU A 1 299 ? 24.854 -2.827 -17.024 1.00 94.62 299 GLU A C 1
ATOM 2396 O O . GLU A 1 299 ? 25.476 -3.352 -16.104 1.00 94.62 299 GLU A O 1
ATOM 2401 N N . LEU A 1 300 ? 23.651 -2.269 -16.863 1.00 93.38 300 LEU A N 1
ATOM 2402 C CA . LEU A 1 300 ? 22.959 -2.198 -15.575 1.00 93.38 300 LEU A CA 1
ATOM 2403 C C . LEU A 1 300 ? 22.627 -3.591 -15.028 1.00 93.38 300 LEU A C 1
ATOM 2405 O O . LEU A 1 300 ? 22.897 -3.847 -13.853 1.00 93.38 300 LEU A O 1
ATOM 2409 N N . ASP A 1 301 ? 22.128 -4.510 -15.863 1.00 95.12 301 ASP A N 1
ATOM 2410 C CA . ASP A 1 301 ? 21.882 -5.909 -15.477 1.00 95.12 301 ASP A CA 1
ATOM 2411 C C . ASP A 1 301 ? 23.159 -6.554 -14.906 1.00 95.12 301 ASP A C 1
ATOM 2413 O O . ASP A 1 301 ? 23.150 -7.063 -13.782 1.00 95.12 301 ASP A O 1
ATOM 2417 N N . ARG A 1 302 ? 24.292 -6.448 -15.620 1.00 94.94 302 ARG A N 1
ATOM 2418 C CA . ARG A 1 302 ? 25.592 -6.984 -15.167 1.00 94.94 302 ARG A CA 1
ATOM 2419 C C . ARG A 1 302 ? 26.110 -6.293 -13.910 1.00 94.94 302 ARG A C 1
ATOM 2421 O O . ARG A 1 302 ? 26.575 -6.964 -12.994 1.00 94.94 302 ARG A O 1
ATOM 2428 N N . LEU A 1 303 ? 26.028 -4.964 -13.861 1.00 92.12 303 LEU A N 1
ATOM 2429 C CA . LEU A 1 303 ? 26.524 -4.145 -12.754 1.00 92.12 303 LEU A CA 1
ATOM 2430 C C . LEU A 1 303 ? 25.810 -4.464 -11.439 1.00 92.12 303 LEU A C 1
ATOM 2432 O O . LEU A 1 303 ? 26.426 -4.438 -10.376 1.00 92.12 303 LEU A O 1
ATOM 2436 N N . THR A 1 304 ? 24.514 -4.751 -11.521 1.00 90.12 304 THR A N 1
ATOM 2437 C CA . THR A 1 304 ? 23.652 -4.984 -10.358 1.00 90.12 304 THR A CA 1
ATOM 2438 C C . THR A 1 304 ? 23.467 -6.462 -10.010 1.00 90.12 304 THR A C 1
ATOM 2440 O O . THR A 1 304 ? 22.865 -6.777 -8.979 1.00 90.12 304 THR A O 1
ATOM 2443 N N . GLY A 1 305 ? 24.001 -7.369 -10.837 1.00 92.12 305 GLY A N 1
ATOM 2444 C CA . GLY A 1 305 ? 23.827 -8.815 -10.687 1.00 92.12 305 GLY A CA 1
ATOM 2445 C C . GLY A 1 305 ? 22.391 -9.276 -10.949 1.00 92.12 305 GLY A C 1
ATOM 2446 O O . GLY A 1 305 ? 21.957 -10.283 -10.393 1.00 92.12 305 GLY A O 1
ATOM 2447 N N . MET A 1 306 ? 21.635 -8.524 -11.750 1.00 93.56 306 MET A N 1
ATOM 2448 C CA . MET A 1 306 ? 20.258 -8.851 -12.109 1.00 93.56 306 MET A CA 1
ATOM 2449 C C . MET A 1 306 ? 20.219 -9.763 -13.335 1.00 93.56 306 MET A C 1
ATOM 2451 O O . MET A 1 306 ? 21.141 -9.805 -14.150 1.00 93.56 306 MET A O 1
ATOM 2455 N N . ARG A 1 307 ? 19.119 -10.509 -13.482 1.00 94.88 307 ARG A N 1
ATOM 2456 C CA . ARG A 1 307 ? 18.878 -11.309 -14.687 1.00 94.88 307 ARG A CA 1
ATOM 2457 C C . ARG A 1 307 ? 18.751 -10.387 -15.899 1.00 94.88 307 ARG A C 1
ATOM 2459 O O . ARG A 1 307 ? 18.033 -9.396 -15.839 1.00 94.88 307 ARG A O 1
ATOM 2466 N N . GLU A 1 308 ? 19.354 -10.788 -17.014 1.00 96.81 308 GLU A N 1
ATOM 2467 C CA . GLU A 1 308 ? 19.256 -10.063 -18.280 1.00 96.81 308 GLU A CA 1
ATOM 2468 C C . GLU A 1 308 ? 17.799 -9.765 -18.671 1.00 96.81 308 GLU A C 1
ATOM 2470 O O . GLU A 1 308 ? 16.951 -10.667 -18.739 1.00 96.81 308 GLU A O 1
ATOM 2475 N N . GLY A 1 309 ? 17.531 -8.498 -18.972 1.00 95.75 309 GLY A N 1
ATOM 2476 C CA . GLY A 1 309 ? 16.235 -7.988 -19.395 1.00 95.75 309 GLY A CA 1
ATOM 2477 C C . GLY A 1 309 ? 15.365 -7.431 -18.265 1.00 95.75 309 GLY A C 1
ATOM 2478 O O . GLY A 1 309 ? 14.221 -7.061 -18.548 1.00 95.75 309 GLY A O 1
ATOM 2479 N N . VAL A 1 310 ? 15.866 -7.387 -17.023 1.00 95.31 310 VAL A N 1
ATOM 2480 C CA . VAL A 1 310 ? 15.166 -6.784 -15.874 1.00 95.31 310 VAL A CA 1
ATOM 2481 C C . VAL A 1 310 ? 15.248 -5.263 -15.927 1.00 95.31 310 VAL A C 1
ATOM 2483 O O . VAL A 1 310 ? 14.227 -4.589 -15.738 1.00 95.31 310 VAL A O 1
ATOM 2486 N N . TRP A 1 311 ? 16.433 -4.718 -16.200 1.00 95.12 311 TRP A N 1
ATOM 2487 C CA . TRP A 1 311 ? 16.589 -3.290 -16.424 1.00 95.12 311 TRP A CA 1
ATOM 2488 C C . TRP A 1 311 ? 16.001 -2.873 -17.765 1.00 95.12 311 TRP A C 1
ATOM 2490 O O . TRP A 1 311 ? 16.118 -3.550 -18.787 1.00 95.12 311 TRP A O 1
ATOM 2500 N N . THR A 1 312 ? 15.368 -1.711 -17.748 1.00 94.75 312 THR A N 1
ATOM 2501 C CA . THR A 1 312 ? 14.786 -1.067 -18.920 1.00 94.75 312 THR A CA 1
ATOM 2502 C C . THR A 1 312 ? 15.178 0.397 -18.906 1.00 94.75 312 THR A C 1
ATOM 2504 O O . THR A 1 312 ? 15.062 1.067 -17.880 1.00 94.75 312 THR A O 1
ATOM 2507 N N . VAL A 1 313 ? 15.659 0.880 -20.043 1.00 93.81 313 VAL A N 1
ATOM 2508 C CA . VAL A 1 313 ? 16.245 2.210 -20.191 1.00 93.81 313 VAL A CA 1
ATOM 2509 C C . VAL A 1 313 ? 15.433 2.991 -21.213 1.00 93.81 313 VAL A C 1
ATOM 2511 O O . VAL A 1 313 ? 15.059 2.448 -22.255 1.00 93.81 313 VAL A O 1
ATOM 2514 N N . GLY A 1 314 ? 15.111 4.241 -20.879 1.00 91.94 314 GLY A N 1
ATOM 2515 C CA . GLY A 1 314 ? 14.347 5.126 -21.750 1.00 91.94 314 GLY A CA 1
ATOM 2516 C C . GLY A 1 314 ? 15.158 5.576 -22.968 1.00 91.94 314 GLY A C 1
ATOM 2517 O O . GLY A 1 314 ? 16.345 5.865 -22.843 1.00 91.94 314 GLY A O 1
ATOM 2518 N N . PHE A 1 315 ? 14.512 5.679 -24.125 1.00 92.12 315 PHE A N 1
ATOM 2519 C CA . PHE A 1 315 ? 15.006 6.353 -25.328 1.00 92.12 315 PHE A CA 1
ATOM 2520 C C . PHE A 1 315 ? 13.856 7.103 -26.016 1.00 92.12 315 PHE A C 1
ATOM 2522 O O . PHE A 1 315 ? 12.681 6.858 -25.719 1.00 92.12 315 PHE A O 1
ATOM 2529 N N . ILE A 1 316 ? 14.178 8.043 -26.906 1.00 89.06 316 ILE A N 1
ATOM 2530 C CA . ILE A 1 316 ? 13.174 8.752 -27.711 1.00 89.06 316 ILE A CA 1
ATOM 2531 C C . ILE A 1 316 ? 13.112 8.092 -29.084 1.00 89.06 316 ILE A C 1
ATOM 2533 O O . ILE A 1 316 ? 14.043 8.202 -29.878 1.00 89.06 316 ILE A O 1
ATOM 2537 N N . ASP A 1 317 ? 11.995 7.437 -29.379 1.00 84.44 317 ASP A N 1
ATOM 2538 C CA . ASP A 1 317 ? 11.724 6.918 -30.712 1.00 84.44 317 ASP A CA 1
ATOM 2539 C C . ASP A 1 317 ? 11.148 8.033 -31.593 1.00 84.44 317 ASP A C 1
ATOM 2541 O O . ASP A 1 317 ? 9.999 8.455 -31.438 1.00 84.44 317 ASP A O 1
ATOM 2545 N N . ILE A 1 318 ? 11.978 8.555 -32.495 1.00 80.38 318 ILE A N 1
ATOM 2546 C CA . ILE A 1 318 ? 11.619 9.632 -33.430 1.00 80.38 318 ILE A CA 1
ATOM 2547 C C . ILE A 1 318 ? 10.904 9.066 -34.676 1.00 80.38 318 ILE A C 1
ATOM 2549 O O . ILE A 1 318 ? 10.296 9.825 -35.429 1.00 80.38 318 ILE A O 1
ATOM 2553 N N . PHE A 1 319 ? 10.935 7.744 -34.884 1.00 74.31 319 PHE A N 1
ATOM 2554 C CA . PHE A 1 319 ? 10.429 7.080 -36.090 1.00 74.31 319 PHE A CA 1
ATOM 2555 C C . PHE A 1 319 ? 9.081 6.368 -35.890 1.00 74.31 319 PHE A C 1
ATOM 2557 O O . PHE A 1 319 ? 8.460 5.974 -36.870 1.00 74.31 319 PHE A O 1
ATOM 2564 N N . ALA A 1 320 ? 8.591 6.239 -34.653 1.00 66.00 320 ALA A N 1
ATOM 2565 C CA . ALA A 1 320 ? 7.376 5.480 -34.329 1.00 66.00 320 ALA A CA 1
ATOM 2566 C C . ALA A 1 320 ? 6.030 6.093 -34.775 1.00 66.00 320 ALA A C 1
ATOM 2568 O O . ALA A 1 320 ? 4.991 5.488 -34.516 1.00 66.00 320 ALA A O 1
ATOM 2569 N N . VAL A 1 321 ? 5.994 7.274 -35.406 1.00 58.47 321 VAL A N 1
ATOM 2570 C CA . VAL A 1 321 ? 4.727 7.913 -35.808 1.00 58.47 321 VAL A CA 1
ATOM 2571 C C . VAL A 1 321 ? 4.719 8.196 -37.308 1.00 58.47 321 VAL A C 1
ATOM 2573 O O . VAL A 1 321 ? 5.246 9.206 -37.773 1.00 58.47 321 VAL A O 1
ATOM 2576 N N . GLU A 1 322 ? 4.070 7.311 -38.065 1.00 56.09 322 GLU A N 1
ATOM 2577 C CA . GLU A 1 322 ? 3.573 7.612 -39.409 1.00 56.09 322 GLU A CA 1
ATOM 2578 C C . GLU A 1 322 ? 2.322 8.497 -39.273 1.00 56.09 322 GLU A C 1
ATOM 2580 O O . GLU A 1 322 ? 1.197 8.019 -39.157 1.00 56.09 322 GLU A O 1
ATOM 2585 N N . GLY A 1 323 ? 2.520 9.812 -39.188 1.00 61.88 323 GLY A N 1
ATOM 2586 C CA . GLY A 1 323 ? 1.433 10.784 -39.068 1.00 61.88 323 GLY A CA 1
ATOM 2587 C C . GLY A 1 323 ? 1.963 12.177 -38.747 1.00 61.88 323 GLY A C 1
ATOM 2588 O O . GLY A 1 323 ? 2.921 12.322 -37.993 1.00 61.88 323 GLY A O 1
ATOM 2589 N N . GLU A 1 324 ? 1.387 13.203 -39.368 1.00 53.03 324 GLU A N 1
ATOM 2590 C CA . GLU A 1 324 ? 1.869 14.589 -39.383 1.00 53.03 324 GLU A CA 1
ATOM 2591 C C . GLU A 1 324 ? 2.061 15.189 -37.976 1.00 53.03 324 GLU A C 1
ATOM 2593 O O . GLU A 1 324 ? 1.157 15.754 -37.367 1.00 53.03 324 GLU A O 1
ATOM 2598 N N . GLY A 1 325 ? 3.282 15.065 -37.453 1.00 63.34 325 GLY A N 1
ATOM 2599 C CA . GLY A 1 325 ? 3.705 15.664 -36.191 1.00 63.34 325 GLY A CA 1
ATOM 2600 C C . GLY A 1 325 ? 4.848 14.878 -35.560 1.00 63.34 325 GLY A C 1
ATOM 2601 O O . GLY A 1 325 ? 4.616 13.975 -34.765 1.00 63.34 325 GLY A O 1
ATOM 2602 N N . ARG A 1 326 ? 6.101 15.232 -35.882 1.00 60.78 326 ARG A N 1
ATOM 2603 C CA . ARG A 1 326 ? 7.320 14.602 -35.331 1.00 60.78 326 ARG A CA 1
ATOM 2604 C C . ARG A 1 326 ? 7.511 14.932 -33.845 1.00 60.78 326 ARG A C 1
ATOM 2606 O O . ARG A 1 326 ? 8.413 15.683 -33.478 1.00 60.78 326 ARG A O 1
ATOM 2613 N N . ARG A 1 327 ? 6.665 14.398 -32.970 1.00 75.12 327 ARG A N 1
ATOM 2614 C CA . ARG A 1 327 ? 6.955 14.328 -31.537 1.00 75.12 327 ARG A CA 1
ATOM 2615 C C . ARG A 1 327 ? 7.510 12.944 -31.259 1.00 75.12 327 ARG A C 1
ATOM 2617 O O . ARG A 1 327 ? 6.783 11.962 -31.347 1.00 75.12 327 ARG A O 1
ATOM 2624 N N . GLY A 1 328 ? 8.806 12.883 -30.963 1.00 78.44 328 GLY A N 1
ATOM 2625 C CA . GLY A 1 328 ? 9.438 11.639 -30.546 1.00 78.44 328 GLY A CA 1
ATOM 2626 C C . GLY A 1 328 ? 8.732 11.068 -29.318 1.00 78.44 328 GLY A C 1
ATOM 2627 O O . GLY A 1 328 ? 8.324 11.811 -28.419 1.00 78.44 328 GLY A O 1
ATOM 2628 N N . ARG A 1 329 ? 8.555 9.751 -29.297 1.00 85.38 329 ARG A N 1
ATOM 2629 C CA . ARG A 1 329 ? 7.866 9.048 -28.220 1.00 85.38 329 ARG A CA 1
ATOM 2630 C C . ARG A 1 329 ? 8.884 8.495 -27.235 1.00 85.38 329 ARG A C 1
ATOM 2632 O O . ARG A 1 329 ? 9.774 7.751 -27.629 1.00 85.38 329 ARG A O 1
ATOM 2639 N N . ALA A 1 330 ? 8.740 8.824 -25.954 1.00 85.94 330 ALA A N 1
ATOM 2640 C CA . ALA A 1 330 ? 9.529 8.174 -24.915 1.00 85.94 330 ALA A CA 1
ATOM 2641 C C . ALA A 1 330 ? 9.086 6.712 -24.785 1.00 85.94 330 ALA A C 1
ATOM 2643 O O . ALA A 1 330 ? 7.906 6.430 -24.566 1.00 85.94 330 ALA A O 1
ATOM 2644 N N . VAL A 1 331 ? 10.031 5.794 -24.925 1.00 91.38 331 VAL A N 1
ATOM 2645 C CA . VAL A 1 331 ? 9.830 4.348 -24.818 1.00 91.38 331 VAL A CA 1
ATOM 2646 C C . VAL A 1 331 ? 10.981 3.741 -24.031 1.00 91.38 331 VAL A C 1
ATOM 2648 O O . VAL A 1 331 ? 12.068 4.304 -23.967 1.00 91.38 331 VAL A O 1
ATOM 2651 N N . TYR A 1 332 ? 10.748 2.589 -23.417 1.00 93.19 332 TYR A N 1
ATOM 2652 C CA . TYR A 1 332 ? 11.749 1.868 -22.642 1.00 93.19 332 TYR A CA 1
ATOM 2653 C C . TYR A 1 332 ? 12.147 0.591 -23.363 1.00 93.19 332 TYR A C 1
ATOM 2655 O O . TYR A 1 332 ? 11.282 -0.130 -23.854 1.00 93.19 332 TYR A O 1
ATOM 2663 N N . VAL A 1 333 ? 13.436 0.269 -23.384 1.00 95.06 333 VAL A N 1
ATOM 2664 C CA . VAL A 1 333 ? 13.941 -0.989 -23.947 1.00 95.06 333 VAL A CA 1
ATOM 2665 C C . VAL A 1 333 ? 14.821 -1.712 -22.937 1.00 95.06 333 VAL A C 1
ATOM 2667 O O . VAL A 1 333 ? 15.547 -1.080 -22.171 1.00 95.06 333 VAL A O 1
ATOM 2670 N N . ASN A 1 334 ? 14.729 -3.040 -22.895 1.00 96.62 334 ASN A N 1
ATOM 2671 C CA . ASN A 1 334 ? 15.632 -3.871 -22.097 1.00 96.62 334 ASN A CA 1
ATOM 2672 C C . ASN A 1 334 ? 16.786 -4.435 -22.938 1.00 96.62 334 ASN A C 1
ATOM 2674 O O . ASN A 1 334 ? 16.792 -4.317 -24.162 1.00 96.62 334 ASN A O 1
ATOM 2678 N N . ALA A 1 335 ? 17.735 -5.117 -22.294 1.00 96.81 335 ALA A N 1
ATOM 2679 C CA . ALA A 1 335 ? 18.885 -5.728 -22.969 1.00 96.81 335 ALA A CA 1
ATOM 2680 C C . ALA A 1 335 ? 18.499 -6.722 -24.090 1.00 96.81 335 ALA A C 1
ATOM 2682 O O . ALA A 1 335 ? 19.227 -6.878 -25.063 1.00 96.81 335 ALA A O 1
ATOM 2683 N N . ARG A 1 336 ? 17.310 -7.338 -24.000 1.00 97.06 336 ARG A N 1
ATOM 2684 C CA . ARG A 1 336 ? 16.768 -8.281 -24.998 1.00 97.06 336 ARG A CA 1
ATOM 2685 C C . ARG A 1 336 ? 16.044 -7.597 -26.160 1.00 97.06 336 ARG A C 1
ATOM 2687 O O . ARG A 1 336 ? 15.458 -8.272 -27.003 1.00 97.06 336 ARG A O 1
ATOM 2694 N N . GLY A 1 337 ? 16.006 -6.268 -26.180 1.00 95.81 337 GLY A N 1
ATOM 2695 C CA . GLY A 1 337 ? 15.334 -5.486 -27.211 1.00 95.81 337 GLY A CA 1
ATOM 2696 C C . GLY A 1 337 ? 13.813 -5.417 -27.071 1.00 95.81 337 GLY A C 1
ATOM 2697 O O . GLY A 1 337 ? 13.161 -4.884 -27.969 1.00 95.81 337 GLY A O 1
ATOM 2698 N N . SER A 1 338 ? 13.227 -5.911 -25.976 1.00 95.31 338 SER A N 1
ATOM 2699 C CA . SER A 1 338 ? 11.792 -5.760 -25.715 1.00 95.31 338 SER A CA 1
ATOM 2700 C C . SER A 1 338 ? 11.475 -4.300 -25.400 1.00 95.31 338 SER A C 1
ATOM 2702 O O . SER A 1 338 ? 11.987 -3.759 -24.419 1.00 95.31 338 SER A O 1
ATOM 2704 N N . VAL A 1 339 ? 10.631 -3.679 -26.225 1.00 91.88 339 VAL A N 1
ATOM 2705 C CA . VAL A 1 339 ? 10.211 -2.279 -26.080 1.00 91.88 339 VAL A CA 1
ATOM 2706 C C . VAL A 1 339 ? 8.909 -2.202 -25.283 1.00 91.88 339 VAL A C 1
ATOM 2708 O O . VAL A 1 339 ? 8.036 -3.058 -25.428 1.00 91.88 339 VAL A O 1
ATOM 2711 N N . ARG A 1 340 ? 8.781 -1.192 -24.421 1.00 89.56 340 ARG A N 1
ATOM 2712 C CA . ARG A 1 340 ? 7.590 -0.915 -23.614 1.00 89.56 340 ARG A CA 1
ATOM 2713 C C . ARG A 1 340 ? 7.285 0.570 -23.574 1.00 89.56 340 ARG A C 1
ATOM 2715 O O . ARG A 1 340 ? 8.182 1.410 -23.564 1.00 89.56 340 ARG A O 1
ATOM 2722 N N . GLU A 1 341 ? 6.004 0.879 -23.491 1.00 87.12 341 GLU A N 1
ATOM 2723 C CA . GLU A 1 341 ? 5.521 2.251 -23.414 1.00 87.12 341 GLU A CA 1
ATOM 2724 C C . GLU A 1 341 ? 5.384 2.687 -21.948 1.00 87.12 341 GLU A C 1
ATOM 2726 O O . GLU A 1 341 ? 4.997 1.867 -21.102 1.00 87.12 341 GLU A O 1
ATOM 2731 N N . PRO A 1 342 ? 5.660 3.962 -21.622 1.00 80.00 342 PRO A N 1
ATOM 2732 C CA . PRO A 1 342 ? 5.372 4.505 -20.301 1.00 80.00 342 PRO A CA 1
ATOM 2733 C C . PRO A 1 342 ? 3.897 4.270 -19.941 1.00 80.00 342 PRO A C 1
ATOM 2735 O O . PRO A 1 342 ? 3.008 4.568 -20.733 1.00 80.00 342 PRO A O 1
ATOM 2738 N N . GLY A 1 343 ? 3.632 3.713 -18.757 1.00 70.50 343 GLY A N 1
ATOM 2739 C CA . GLY A 1 343 ? 2.269 3.417 -18.294 1.00 70.50 343 GLY A CA 1
ATOM 2740 C C . GLY A 1 343 ? 1.682 2.085 -18.776 1.00 70.50 343 GLY A C 1
ATOM 2741 O O . GLY A 1 343 ? 0.596 1.715 -18.335 1.00 70.50 343 GLY A O 1
ATOM 2742 N N . SER A 1 344 ? 2.394 1.317 -19.612 1.00 70.12 344 SER A N 1
ATOM 2743 C CA . SER A 1 344 ? 1.984 -0.050 -19.956 1.00 70.12 344 SER A CA 1
ATOM 2744 C C . SER A 1 344 ? 2.239 -1.006 -18.779 1.00 70.12 344 SER A C 1
ATOM 2746 O O . SER A 1 344 ? 3.287 -1.647 -18.651 1.00 70.12 344 SER A O 1
ATOM 2748 N N . CYS A 1 345 ? 1.261 -1.100 -17.878 1.00 51.47 345 CYS A N 1
ATOM 2749 C CA . CYS A 1 345 ? 1.216 -2.112 -16.824 1.00 51.47 345 CYS A CA 1
ATOM 2750 C C . CYS A 1 345 ? 0.878 -3.481 -17.438 1.00 51.47 345 CYS A C 1
ATOM 2752 O O . CYS A 1 345 ? -0.249 -3.950 -17.337 1.00 51.47 345 CYS A O 1
ATOM 2754 N N . GLY A 1 346 ? 1.843 -4.086 -18.137 1.00 50.00 346 GLY A N 1
ATOM 2755 C CA . GLY A 1 346 ? 1.761 -5.482 -18.593 1.00 50.00 346 GLY A CA 1
ATOM 2756 C C . GLY A 1 346 ? 2.053 -6.489 -17.494 1.00 50.00 346 GLY A C 1
ATOM 2757 O O . GLY A 1 346 ? 2.821 -6.123 -16.566 1.00 50.00 346 GLY A O 1
#

Foldseek 3Di:
DPPPPVVVVVVVVVVVVVVLVVCCVPPPLNVDPLVVNLVVLLVQLVPFDQEDAPPVDDRCLCVDDPVSVVSNLLNNQQRHEYEDEQVCLVVCLVPDDPVSLASHQAYEYDADPPPDDPVNQLVVQQVSCVVSVHDRPSYDHDYPVVVVVCVVVCVVVVDDDDDADDFQPLDDPPDDDDDDPDPVNVVVVCCVPPPLNVDPLVVNLVVLLSQLVVVPAPPPRDRDPDDRVQCNPDPVCNLVSLLNNQLQHEAEDDDDDDLVSLLCVCVRPDPSSLQNHQAYEDPDDADEDLVRQLVVLVVSCVSNVHDFFRYWYWHFQQPPDPDPDRDTAIWIATNVGDIGHVPPSD

pLDDT: mean 78.59, std 15.5, range [36.19, 97.06]

InterPro domains:
  IPR038883 Uncharacterized protein AN11006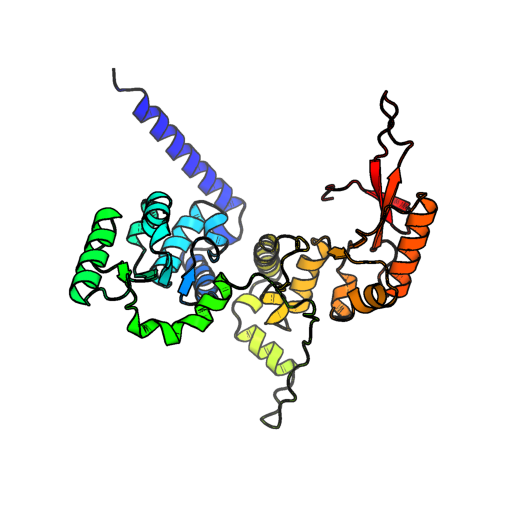-like [PTHR42085] (12-109)

Sequence (346 aa):
MEEPEAAAASDAAHYALQLRALNQTSSPLLRLPRELRDEIMTCVVDSLPPKVIVPRYSPATLQVCHQLREETAEIFYAKKTVLCLRNQSTQFASRFDPAHKQYLRKICVWPAKPHQSQRATFEEADRLDEGHGLTSGTVWMLAASTMEFHKQDLKILDDKDESASHVEDMTLPPTSNTNTLTLHDLRIHNQLSSPLLRLPRELRDLITSFHVSDYSAPHSSSTTHTLPPLLQTCASLRPEVAEIYYSRKLLLAGGAPSPQYEKRFFNGFDPEHKKFIRRVHWLWDAYGTREQAMQRAGELDRLTGMREGVWTVGFIDIFAVEGEGRRGRAVYVNARGSVREPGSCG

Secondary structure (DSSP, 8-state):
---HHHHHHHHHHHHHHHHHHHHHHH-HHHHS-HHHHHHHHHHHHHHS-SEEETTTT--THHHH-HHHHHHHHHHHHHHPEEEEEGGGHHHHHHHS-GGGGGG---EEEEPPPTT--HHHHHHHHHHHHHHHTPPTT-EEEPPGGGGGGGHHHHHHHH--S---------------SS----HHHHHHHHHHH-HHHHS-HHHHHHHHHHHHHTS----TT-S-----HHHHH-TTTHHHHHHHHHHHPPEEE-S---HHHHHHTTSSS-TTTGGG---EEEEEEEESSHHHHHHHHHHHHHHHTPPTT-EEEEEEESSS--SS---PEEEEEETT--EE-TT---

Radius of gyration: 26.05 Å; chains: 1; bounding box: 77×54×71 Å